Protein AF-A0A9D7HHH8-F1 (afdb_monomer)

Sequence (315 aa):
MNTRYLLGWLLLLTLPLLALADQQKLSGKSPRSKDDVATELRRLENDIWQLSLSCAGQTAVEPLQAQYAALQSEYQSREQAGRDPLDQGGDVCAGATIIPSIPYTDAGTTTGYADNYPTPCYSGGSSPDVVYRFTPLMDMTLDVSLCGSAYNTVLSIWLGCPGSDEPVMLCCNDDSPDCAPQSCCSGFHFTRNVTYFIIVDGAAGESGNYQLVMDYSVMPSCFVGLGCTECPPGSNYENESCPATFPDPNAGPACFASGCENIHCGDTWCGKATHTNTWLDKDAYCFSLSQRDSIHFCVVAEFDVTVVLYEFFPG

Structure (mmCIF, N/CA/C/O backbone):
data_AF-A0A9D7HHH8-F1
#
_entry.id   AF-A0A9D7HHH8-F1
#
loop_
_atom_site.group_PDB
_atom_site.id
_atom_site.type_symbol
_atom_site.label_atom_id
_atom_site.label_alt_id
_atom_site.label_comp_id
_atom_site.label_asym_id
_atom_site.label_entity_id
_atom_site.label_seq_id
_atom_site.pdbx_PDB_ins_code
_atom_site.Cartn_x
_atom_site.Cartn_y
_atom_site.Cartn_z
_atom_site.occupancy
_atom_site.B_iso_or_equiv
_atom_site.auth_seq_id
_atom_site.auth_comp_id
_atom_site.auth_asym_id
_atom_site.auth_atom_id
_atom_site.pdbx_PDB_model_num
ATOM 1 N N . MET A 1 1 ? 62.115 -1.197 -15.614 1.00 38.16 1 MET A N 1
ATOM 2 C CA . MET A 1 1 ? 61.358 -0.658 -14.465 1.00 38.16 1 MET A CA 1
ATOM 3 C C . MET A 1 1 ? 60.171 -1.577 -14.255 1.00 38.16 1 MET A C 1
ATOM 5 O O . MET A 1 1 ? 59.299 -1.623 -15.107 1.00 38.16 1 MET A O 1
ATOM 9 N N . ASN A 1 2 ? 60.226 -2.395 -13.204 1.00 31.14 2 ASN A N 1
ATOM 10 C CA . ASN A 1 2 ? 59.155 -3.313 -12.822 1.00 31.14 2 ASN A CA 1
ATOM 11 C C . ASN A 1 2 ? 58.220 -2.582 -11.862 1.00 31.14 2 ASN A C 1
ATOM 13 O O . ASN A 1 2 ? 58.686 -2.152 -10.808 1.00 31.14 2 ASN A O 1
ATOM 17 N N . THR A 1 3 ? 56.927 -2.531 -12.170 1.00 30.14 3 THR A N 1
ATOM 18 C CA . THR A 1 3 ? 55.911 -2.147 -11.186 1.00 30.14 3 THR A CA 1
ATOM 19 C C . THR A 1 3 ? 54.839 -3.226 -11.160 1.00 30.14 3 THR A C 1
ATOM 21 O O . THR A 1 3 ? 54.180 -3.497 -12.160 1.00 30.14 3 THR A O 1
ATOM 24 N N . ARG A 1 4 ? 54.742 -3.895 -10.008 1.00 27.81 4 ARG A N 1
ATOM 25 C CA . ARG A 1 4 ? 53.683 -4.838 -9.639 1.00 27.81 4 ARG A CA 1
ATOM 26 C C . ARG A 1 4 ? 52.525 -4.039 -9.040 1.00 27.81 4 ARG A C 1
ATOM 28 O O . ARG A 1 4 ? 52.786 -3.146 -8.237 1.00 27.81 4 ARG A O 1
ATOM 35 N N . TYR A 1 5 ? 51.285 -4.395 -9.359 1.00 28.95 5 TYR A N 1
ATOM 36 C CA . TYR A 1 5 ? 50.108 -3.913 -8.634 1.00 28.95 5 TYR A CA 1
ATOM 37 C C . TYR A 1 5 ? 49.719 -4.935 -7.558 1.00 28.95 5 TYR A C 1
ATOM 39 O O . TYR A 1 5 ? 49.658 -6.136 -7.825 1.00 28.95 5 TYR A O 1
ATOM 47 N N . LEU A 1 6 ? 49.540 -4.450 -6.325 1.00 23.45 6 LEU A N 1
ATOM 48 C CA . LEU A 1 6 ? 49.065 -5.225 -5.179 1.00 23.45 6 LEU A CA 1
ATOM 49 C C . LEU A 1 6 ? 47.569 -5.527 -5.336 1.00 23.45 6 LEU A C 1
ATOM 51 O O . LEU A 1 6 ? 46.779 -4.611 -5.551 1.00 23.45 6 LEU A O 1
ATOM 55 N N . LEU A 1 7 ? 47.190 -6.791 -5.131 1.00 25.41 7 LEU A N 1
ATOM 56 C CA . LEU A 1 7 ? 45.824 -7.158 -4.763 1.00 25.41 7 LEU A CA 1
ATOM 57 C C . LEU A 1 7 ? 45.499 -6.531 -3.400 1.00 25.41 7 LEU A C 1
ATOM 59 O O . LEU A 1 7 ? 46.100 -6.889 -2.383 1.00 25.41 7 LEU A O 1
ATOM 63 N N . GLY A 1 8 ? 44.560 -5.587 -3.397 1.00 24.81 8 GLY A N 1
ATOM 64 C CA . GLY A 1 8 ? 43.939 -5.071 -2.185 1.00 24.81 8 GLY A CA 1
ATOM 65 C C . GLY A 1 8 ? 43.069 -6.155 -1.561 1.00 24.81 8 GLY A C 1
ATOM 66 O O . GLY A 1 8 ? 42.161 -6.681 -2.199 1.00 24.81 8 GLY A O 1
ATOM 67 N N . TRP A 1 9 ? 43.390 -6.507 -0.322 1.00 27.70 9 TRP A N 1
ATOM 68 C CA . TRP A 1 9 ? 42.612 -7.421 0.496 1.00 27.70 9 TRP A CA 1
ATOM 69 C C . TRP A 1 9 ? 41.235 -6.819 0.769 1.00 27.70 9 TRP A C 1
ATOM 71 O O . TRP A 1 9 ? 41.123 -5.732 1.335 1.00 27.70 9 TRP A O 1
ATOM 81 N N . LEU A 1 10 ? 40.201 -7.553 0.363 1.00 28.11 10 LEU A N 1
ATOM 82 C CA . LEU A 1 10 ? 38.824 -7.348 0.776 1.00 28.11 10 LEU A CA 1
ATOM 83 C C . LEU A 1 10 ? 38.789 -7.408 2.308 1.00 28.11 10 LEU A C 1
ATOM 85 O O . LEU A 1 10 ? 39.132 -8.431 2.908 1.00 28.11 10 LEU A O 1
ATOM 89 N N . LEU A 1 11 ? 38.413 -6.298 2.939 1.00 27.52 11 LEU A N 1
ATOM 90 C CA . LEU A 1 11 ? 38.076 -6.265 4.351 1.00 27.52 11 LEU A CA 1
ATOM 91 C C . LEU A 1 11 ? 36.821 -7.136 4.513 1.00 27.52 11 LEU A C 1
ATOM 93 O O . LEU A 1 11 ? 35.702 -6.675 4.302 1.00 27.52 11 LEU A O 1
ATOM 97 N N . LEU A 1 12 ? 37.010 -8.418 4.825 1.00 31.08 12 LEU A N 1
ATOM 98 C CA . LEU A 1 12 ? 35.966 -9.258 5.397 1.00 31.08 12 LEU A CA 1
ATOM 99 C C . LEU A 1 12 ? 35.578 -8.605 6.724 1.00 31.08 12 LEU A C 1
ATOM 101 O O . LEU A 1 12 ? 36.192 -8.854 7.761 1.00 31.08 12 LEU A O 1
ATOM 105 N N . LEU A 1 13 ? 34.577 -7.725 6.675 1.00 30.58 13 LEU A N 1
ATOM 106 C CA . LEU A 1 13 ? 33.733 -7.449 7.822 1.00 30.58 13 LEU A CA 1
ATOM 107 C C . LEU A 1 13 ? 33.184 -8.807 8.240 1.00 30.58 13 LEU A C 1
ATOM 109 O O . LEU A 1 13 ? 32.293 -9.366 7.605 1.00 30.58 13 LEU A O 1
ATOM 113 N N . THR A 1 14 ? 33.784 -9.371 9.280 1.00 34.66 14 THR A N 1
ATOM 114 C CA . THR A 1 14 ? 33.178 -10.437 10.055 1.00 34.66 14 THR A CA 1
ATOM 115 C C . THR A 1 14 ? 31.857 -9.880 10.570 1.00 34.66 14 THR A C 1
ATO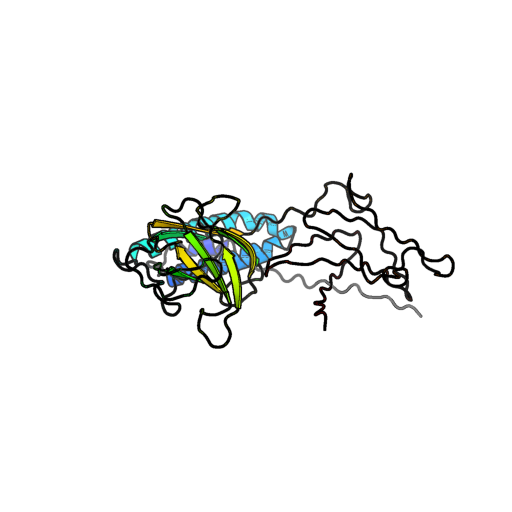M 117 O O . THR A 1 14 ? 31.825 -9.218 11.607 1.00 34.66 14 THR A O 1
ATOM 120 N N . LEU A 1 15 ? 30.777 -10.103 9.815 1.00 36.06 15 LEU A N 1
ATOM 121 C CA . LEU A 1 15 ? 29.429 -10.120 10.359 1.00 36.06 15 LEU A CA 1
ATOM 122 C C . LEU A 1 15 ? 29.525 -11.006 11.596 1.00 36.06 15 LEU A C 1
ATOM 124 O O . LEU A 1 15 ? 29.953 -12.162 11.480 1.00 36.06 15 LEU A O 1
ATOM 128 N N . PRO A 1 16 ? 29.293 -10.458 12.795 1.00 36.59 16 PRO A N 1
ATOM 129 C CA . PRO A 1 16 ? 29.523 -11.239 13.974 1.00 36.59 16 PRO A CA 1
ATOM 130 C C . PRO A 1 16 ? 28.548 -12.406 13.930 1.00 36.59 16 PRO A C 1
ATOM 132 O O . PRO A 1 16 ? 27.357 -12.252 13.665 1.00 36.59 16 PRO A O 1
ATOM 135 N N . LEU A 1 17 ? 29.099 -13.574 14.226 1.00 37.50 17 LEU A N 1
ATOM 136 C CA . LEU A 1 17 ? 28.433 -14.824 14.559 1.00 37.50 17 LEU A CA 1
ATOM 137 C C . LEU A 1 17 ? 27.592 -14.662 15.853 1.00 37.50 17 LEU A C 1
ATOM 139 O O . LEU A 1 17 ? 27.700 -15.443 16.792 1.00 37.50 17 LEU A O 1
ATOM 143 N N . LEU A 1 18 ? 26.806 -13.589 15.952 1.00 39.16 18 LEU A N 1
ATOM 144 C CA . LEU A 1 18 ? 26.030 -13.183 17.123 1.00 39.16 18 LEU A CA 1
ATOM 145 C C . LEU A 1 18 ? 24.588 -13.714 17.067 1.00 39.16 18 LEU A C 1
ATOM 147 O O . LEU A 1 18 ? 23.922 -13.744 18.096 1.00 39.16 18 LEU A O 1
ATOM 151 N N . ALA A 1 19 ? 24.129 -14.227 15.920 1.00 39.50 19 ALA A N 1
ATOM 152 C CA . ALA A 1 19 ? 22.752 -14.701 15.750 1.00 39.50 19 ALA A CA 1
ATOM 153 C C . ALA A 1 19 ? 22.421 -16.006 16.510 1.00 39.50 19 ALA A C 1
ATOM 155 O O . ALA A 1 19 ? 21.258 -16.243 16.824 1.00 39.50 19 ALA A O 1
ATOM 156 N N . LEU A 1 20 ? 23.408 -16.847 16.859 1.00 41.00 20 LEU A N 1
ATOM 157 C CA . LEU A 1 20 ? 23.145 -18.093 17.605 1.00 41.00 20 LEU A CA 1
ATOM 158 C C . LEU A 1 20 ? 23.281 -17.960 19.129 1.00 41.00 20 LEU A C 1
ATOM 160 O O . LEU A 1 20 ? 22.721 -18.776 19.858 1.00 41.00 20 LEU A O 1
ATOM 164 N N . ALA A 1 21 ? 23.988 -16.945 19.633 1.00 35.19 21 ALA A N 1
ATOM 165 C CA . ALA A 1 21 ? 24.210 -16.794 21.073 1.00 35.19 21 ALA A CA 1
ATOM 166 C C . ALA A 1 21 ? 23.008 -16.177 21.817 1.00 35.19 21 ALA A C 1
ATOM 168 O O . ALA A 1 21 ? 22.913 -16.317 23.036 1.00 35.19 21 ALA A O 1
ATOM 169 N N . ASP A 1 22 ? 22.075 -15.530 21.109 1.00 43.94 22 ASP A N 1
ATOM 170 C CA . ASP A 1 22 ? 20.933 -14.845 21.737 1.00 43.94 22 ASP A CA 1
ATOM 171 C C . ASP A 1 22 ? 19.697 -15.744 21.938 1.00 43.94 22 ASP A C 1
ATOM 173 O O . ASP A 1 22 ? 18.823 -15.438 22.749 1.00 43.94 22 ASP A O 1
ATOM 177 N N . GLN A 1 23 ? 19.668 -16.925 21.306 1.00 45.00 23 GLN A N 1
ATOM 178 C CA . GLN A 1 23 ? 18.597 -17.922 21.469 1.00 45.00 23 GLN A CA 1
ATOM 179 C C . GLN A 1 23 ? 18.433 -18.377 22.933 1.00 45.00 23 GLN A C 1
ATOM 181 O O . GLN A 1 23 ? 17.320 -18.615 23.397 1.00 45.00 23 GLN A O 1
ATOM 186 N N . GLN A 1 24 ? 19.523 -18.436 23.709 1.00 38.75 24 GLN A N 1
ATOM 187 C CA . GLN A 1 24 ? 19.465 -18.811 25.130 1.00 38.75 24 GLN A CA 1
ATOM 188 C C . GLN A 1 24 ? 19.098 -17.651 26.068 1.00 38.75 24 GLN A C 1
ATOM 190 O O . GLN A 1 24 ? 18.685 -17.897 27.202 1.00 38.75 24 GLN A O 1
ATOM 195 N N . LYS A 1 25 ? 19.195 -16.393 25.619 1.00 38.97 25 LYS A N 1
ATOM 196 C CA . LYS A 1 25 ? 18.918 -15.210 26.454 1.00 38.97 25 LYS A CA 1
ATOM 197 C C . LYS A 1 25 ? 17.444 -14.789 26.444 1.00 38.97 25 LYS A C 1
ATOM 199 O O . LYS A 1 25 ? 17.030 -13.986 27.280 1.00 38.97 25 LYS A O 1
ATOM 204 N N . LEU A 1 26 ? 16.656 -15.357 25.531 1.00 42.41 26 LEU A N 1
ATOM 205 C CA . LEU A 1 26 ? 15.240 -15.049 25.316 1.00 42.41 26 LEU A CA 1
ATOM 206 C C . LEU A 1 26 ? 14.280 -15.797 26.256 1.00 42.41 26 LEU A C 1
ATOM 208 O O . LEU A 1 26 ? 13.153 -15.352 26.437 1.00 42.41 26 LEU A O 1
ATOM 212 N N . SER A 1 27 ? 14.717 -16.877 26.915 1.00 38.69 27 SER A N 1
ATOM 213 C CA . SER A 1 27 ? 13.838 -17.700 27.773 1.00 38.69 27 SER A CA 1
ATOM 214 C C . SER A 1 27 ? 13.641 -17.183 29.210 1.00 38.69 27 SER A C 1
ATOM 216 O O . SER A 1 27 ? 12.993 -17.849 30.014 1.00 38.69 27 SER A O 1
ATOM 218 N N . GLY A 1 28 ? 14.185 -16.009 29.565 1.00 39.28 28 GLY A N 1
ATOM 219 C CA . GLY A 1 28 ? 14.298 -15.596 30.973 1.00 39.28 28 GLY A CA 1
ATOM 220 C C . GLY A 1 28 ? 14.162 -14.105 31.286 1.00 39.28 28 GLY A C 1
ATOM 221 O O . GLY A 1 28 ? 14.701 -13.666 32.301 1.00 39.28 28 GLY A O 1
ATOM 222 N N . LYS A 1 29 ? 13.480 -13.302 30.460 1.00 41.44 29 LYS A N 1
ATOM 223 C CA . LYS A 1 29 ? 13.148 -11.905 30.809 1.00 41.44 29 LYS A CA 1
ATOM 224 C C . LYS A 1 29 ? 11.654 -11.753 31.101 1.00 41.44 29 LYS A C 1
ATOM 226 O O . LYS A 1 29 ? 10.843 -12.519 30.595 1.00 41.44 29 LYS A O 1
ATOM 231 N N . SER A 1 30 ? 11.335 -10.780 31.958 1.00 47.34 30 SER A N 1
ATOM 232 C CA . SER A 1 30 ? 9.984 -10.332 32.332 1.00 47.34 30 SER A CA 1
ATOM 233 C C . SER A 1 30 ? 9.028 -10.228 31.133 1.00 47.34 30 SER A C 1
ATOM 235 O O . SER A 1 30 ? 9.512 -10.117 30.004 1.00 47.34 30 SER A O 1
ATOM 237 N N . PRO A 1 31 ? 7.694 -10.182 31.342 1.00 59.50 31 PRO A N 1
ATOM 238 C CA . PRO A 1 31 ? 6.749 -9.989 30.244 1.00 59.50 31 PRO A CA 1
ATOM 239 C C . PRO A 1 31 ? 7.174 -8.786 29.395 1.00 59.50 31 PRO A C 1
ATOM 241 O O . PRO A 1 31 ? 7.296 -7.679 29.916 1.00 59.50 31 PRO A O 1
ATOM 244 N N . ARG A 1 32 ? 7.469 -9.020 28.113 1.00 72.62 32 ARG A N 1
ATOM 245 C CA . ARG A 1 32 ? 7.810 -7.966 27.147 1.00 72.62 32 ARG A CA 1
ATOM 246 C C . ARG A 1 32 ? 6.597 -7.056 26.940 1.00 72.62 32 ARG A C 1
ATOM 248 O O . ARG A 1 32 ? 5.470 -7.552 26.952 1.00 72.62 32 ARG A O 1
ATOM 255 N N . SER A 1 33 ? 6.789 -5.747 26.793 1.00 82.19 33 SER A N 1
ATOM 256 C CA . SER A 1 33 ? 5.706 -4.820 26.422 1.00 82.19 33 SER A CA 1
ATOM 257 C C . SER A 1 33 ? 5.356 -4.939 24.926 1.00 82.19 33 SER A C 1
ATOM 259 O O . SER A 1 33 ? 6.131 -5.517 24.163 1.00 82.19 33 SER A O 1
ATOM 261 N N . LYS A 1 34 ? 4.202 -4.405 24.481 1.00 81.19 34 LYS A N 1
ATOM 262 C CA . LYS A 1 34 ? 3.841 -4.345 23.042 1.00 81.19 34 LYS A CA 1
ATOM 263 C C . LYS A 1 34 ? 4.929 -3.619 22.234 1.00 81.19 34 LYS A C 1
ATOM 265 O O . LYS A 1 34 ? 5.298 -4.076 21.154 1.00 81.19 34 LYS A O 1
ATOM 270 N N . ASP A 1 35 ? 5.489 -2.555 22.802 1.00 83.00 35 ASP A N 1
ATOM 271 C CA . ASP A 1 35 ? 6.536 -1.745 22.174 1.00 83.00 35 ASP A CA 1
ATOM 272 C C . ASP A 1 35 ? 7.874 -2.493 22.069 1.00 83.00 35 ASP A C 1
ATOM 274 O O . ASP A 1 35 ? 8.569 -2.381 21.056 1.00 83.00 35 ASP A O 1
ATOM 278 N N . ASP A 1 36 ? 8.219 -3.316 23.068 1.00 85.88 36 ASP A N 1
ATOM 279 C CA . ASP A 1 36 ? 9.410 -4.177 23.006 1.00 85.88 36 ASP A CA 1
ATOM 280 C C . ASP A 1 36 ? 9.291 -5.204 21.871 1.00 85.88 36 ASP A C 1
ATOM 282 O O . ASP A 1 36 ? 10.255 -5.449 21.145 1.00 85.88 36 ASP A O 1
ATOM 286 N N . VAL A 1 37 ? 8.103 -5.797 21.705 1.00 85.81 37 VAL A N 1
ATOM 287 C CA . VAL A 1 37 ? 7.826 -6.769 20.637 1.00 85.81 37 VAL A CA 1
ATOM 288 C C . VAL A 1 37 ? 7.873 -6.090 19.263 1.00 85.81 37 VAL A C 1
ATOM 290 O O . VAL A 1 37 ? 8.519 -6.614 18.359 1.00 85.81 37 VAL A O 1
ATOM 293 N N . ALA A 1 38 ? 7.282 -4.897 19.114 1.00 84.19 38 ALA A N 1
ATOM 294 C CA . ALA A 1 38 ? 7.364 -4.109 17.879 1.00 84.19 38 ALA A CA 1
ATOM 295 C C . ALA A 1 38 ? 8.809 -3.750 17.507 1.00 84.19 38 ALA A C 1
ATOM 297 O O . ALA A 1 38 ? 9.199 -3.830 16.344 1.00 84.19 38 ALA A O 1
ATOM 298 N N . THR A 1 39 ? 9.617 -3.364 18.496 1.00 86.88 39 THR A N 1
ATOM 299 C CA . THR A 1 39 ? 11.030 -3.016 18.289 1.00 86.88 39 THR A CA 1
ATOM 300 C C . THR A 1 39 ? 11.827 -4.216 17.779 1.00 86.88 39 THR A C 1
ATOM 302 O O . THR A 1 39 ? 12.653 -4.079 16.878 1.00 86.88 39 THR A O 1
ATOM 305 N N . GLU A 1 40 ? 11.563 -5.402 18.320 1.00 88.88 40 GLU A N 1
ATOM 306 C CA . GLU A 1 40 ? 12.246 -6.625 17.907 1.00 88.88 40 GLU A CA 1
ATOM 307 C C . GLU A 1 40 ? 11.767 -7.134 16.533 1.00 88.88 40 GLU A C 1
ATOM 309 O O . GLU A 1 40 ? 12.593 -7.591 15.743 1.00 88.88 40 GLU A O 1
ATOM 314 N N . LEU A 1 41 ? 10.478 -6.977 16.193 1.00 84.69 41 LEU A N 1
ATOM 315 C CA . LEU A 1 41 ? 9.956 -7.244 14.843 1.00 84.69 41 LEU A CA 1
ATOM 316 C C . LEU A 1 41 ? 10.691 -6.409 13.796 1.00 84.69 41 LEU A C 1
ATOM 318 O O . LEU A 1 41 ? 11.212 -6.944 12.819 1.00 84.69 41 LEU A O 1
ATOM 322 N N . ARG A 1 42 ? 10.817 -5.108 14.070 1.00 83.88 42 ARG A N 1
ATOM 323 C CA . ARG A 1 42 ? 11.566 -4.162 13.240 1.00 83.88 42 ARG A CA 1
ATOM 324 C C . ARG A 1 42 ? 13.028 -4.572 13.063 1.00 83.88 42 ARG A C 1
ATOM 326 O O . ARG A 1 42 ? 13.576 -4.491 11.966 1.00 83.88 42 ARG A O 1
ATOM 333 N N . ARG A 1 43 ? 13.675 -5.037 14.136 1.00 87.56 43 ARG A N 1
ATOM 334 C CA . ARG A 1 43 ? 15.058 -5.530 14.071 1.00 87.56 43 ARG A CA 1
ATOM 335 C C . ARG A 1 43 ? 15.176 -6.744 13.146 1.00 87.56 43 ARG A C 1
ATOM 337 O O . ARG A 1 43 ? 16.044 -6.755 12.278 1.00 87.56 43 ARG A O 1
ATOM 344 N N . LEU A 1 44 ? 14.308 -7.741 13.324 1.00 83.69 44 LEU A N 1
ATOM 345 C CA . LEU A 1 44 ? 14.322 -8.972 12.531 1.00 83.69 44 LEU A CA 1
ATOM 346 C C . LEU A 1 44 ? 14.018 -8.715 11.052 1.00 83.69 44 LEU A C 1
ATOM 348 O O . LEU A 1 44 ? 14.700 -9.281 10.204 1.00 83.69 44 LEU A O 1
ATOM 352 N N . GLU A 1 45 ? 13.062 -7.838 10.743 1.00 82.69 45 GLU A N 1
ATOM 353 C CA . GLU A 1 45 ? 12.745 -7.432 9.368 1.00 82.69 45 GLU A CA 1
ATOM 354 C C . GLU A 1 45 ? 13.981 -6.849 8.660 1.00 82.69 45 GLU A C 1
ATOM 356 O O . GLU A 1 45 ? 14.342 -7.281 7.564 1.00 82.69 45 GLU A O 1
ATOM 361 N N . ASN A 1 46 ? 14.703 -5.937 9.323 1.00 78.00 46 ASN A N 1
ATOM 362 C CA . ASN A 1 46 ? 15.945 -5.377 8.789 1.00 78.00 46 ASN A CA 1
ATOM 363 C C . ASN A 1 46 ? 17.048 -6.436 8.607 1.00 78.00 46 ASN A C 1
ATOM 365 O O . ASN A 1 46 ? 17.733 -6.432 7.584 1.00 78.00 46 ASN A O 1
ATOM 369 N N . ASP A 1 47 ? 17.225 -7.346 9.566 1.00 81.88 47 ASP A N 1
ATOM 370 C CA . ASP A 1 47 ? 18.251 -8.393 9.485 1.00 81.88 47 ASP A CA 1
ATOM 371 C C . ASP A 1 47 ? 17.965 -9.399 8.355 1.00 81.88 47 ASP A C 1
ATOM 373 O O . ASP A 1 47 ? 18.875 -9.755 7.600 1.00 81.88 47 ASP A O 1
ATOM 377 N N . ILE A 1 48 ? 16.703 -9.823 8.200 1.00 74.38 48 ILE A N 1
ATOM 378 C CA . ILE A 1 48 ? 16.254 -10.709 7.114 1.00 74.38 48 ILE A CA 1
ATOM 379 C C . ILE A 1 48 ? 16.559 -10.069 5.761 1.00 74.38 48 ILE A C 1
ATOM 381 O O . ILE A 1 48 ? 17.144 -10.720 4.891 1.00 74.38 48 ILE A O 1
ATOM 385 N N . TRP A 1 49 ? 16.230 -8.787 5.600 1.00 68.75 49 TRP A N 1
ATOM 386 C CA . TRP A 1 49 ? 16.496 -8.071 4.359 1.00 68.75 49 TRP A CA 1
ATOM 387 C C . TRP A 1 49 ? 17.989 -7.996 4.034 1.00 68.75 49 TRP A C 1
ATOM 389 O O . TRP A 1 49 ? 18.396 -8.399 2.946 1.00 68.75 49 TRP A O 1
ATOM 399 N N . GLN A 1 50 ? 18.828 -7.563 4.980 1.00 68.06 50 GLN A N 1
ATOM 400 C CA . GLN A 1 50 ? 20.280 -7.462 4.765 1.00 68.06 50 GLN A CA 1
ATOM 401 C C . GLN A 1 50 ? 20.896 -8.799 4.331 1.00 68.06 50 GLN A C 1
ATOM 403 O O . GLN A 1 50 ? 21.759 -8.841 3.454 1.00 68.06 50 GLN A O 1
ATOM 408 N N . LEU A 1 51 ? 20.441 -9.908 4.919 1.00 64.75 51 LEU A N 1
ATOM 409 C CA . LEU A 1 51 ? 20.911 -11.247 4.567 1.00 64.75 51 LEU A CA 1
ATOM 410 C C . LEU A 1 51 ? 20.394 -11.708 3.201 1.00 64.75 51 LEU A C 1
ATOM 412 O O . LEU A 1 51 ? 21.149 -12.348 2.466 1.00 64.75 51 LEU A O 1
ATOM 416 N N . SER A 1 52 ? 19.157 -11.349 2.842 1.00 63.44 52 SER A N 1
ATOM 417 C CA . SER A 1 52 ? 18.542 -11.696 1.553 1.00 63.44 52 SER A CA 1
ATOM 418 C C . SER A 1 52 ? 19.275 -11.098 0.343 1.00 63.44 52 SER A C 1
ATOM 420 O O . SER A 1 52 ? 19.272 -11.695 -0.731 1.00 63.44 52 SER A O 1
ATOM 422 N N . LEU A 1 53 ? 19.989 -9.981 0.530 1.00 56.03 53 LEU A N 1
ATOM 423 C CA . LEU A 1 53 ? 20.793 -9.320 -0.506 1.00 56.03 53 LEU A CA 1
ATOM 424 C C . LEU A 1 53 ? 22.087 -10.068 -0.868 1.00 56.03 53 LEU A C 1
ATOM 426 O O . LEU A 1 53 ? 22.801 -9.657 -1.781 1.00 56.03 53 LEU A O 1
ATOM 430 N N . SER A 1 54 ? 22.428 -11.148 -0.158 1.00 48.19 54 SER A N 1
ATOM 431 C CA . SER A 1 54 ? 23.655 -11.911 -0.393 1.00 48.19 54 SER A CA 1
ATOM 432 C C . SER A 1 54 ? 23.378 -13.408 -0.542 1.00 48.19 54 SER A C 1
ATOM 434 O O . SER A 1 54 ? 22.723 -14.024 0.297 1.00 48.19 54 SER A O 1
ATOM 436 N N . CYS A 1 55 ? 23.960 -14.047 -1.564 1.00 42.97 55 CYS A N 1
ATOM 437 C CA . CYS A 1 55 ? 23.831 -15.500 -1.755 1.00 42.97 55 CYS A CA 1
ATOM 438 C C . CYS A 1 55 ? 24.380 -16.309 -0.563 1.00 42.97 55 CYS A C 1
ATOM 440 O O . CYS A 1 55 ? 23.904 -17.405 -0.286 1.00 42.97 55 CYS A O 1
ATOM 442 N N . ALA A 1 56 ? 25.360 -15.768 0.171 1.00 47.75 56 ALA A N 1
ATOM 443 C CA . ALA A 1 56 ? 25.918 -16.396 1.370 1.00 47.75 56 ALA A CA 1
ATOM 444 C C . ALA A 1 56 ? 25.002 -16.283 2.607 1.00 47.75 56 ALA A C 1
ATOM 446 O O . ALA A 1 56 ? 25.158 -17.055 3.551 1.00 47.75 56 ALA A O 1
ATOM 447 N N . GLY A 1 57 ? 24.062 -15.330 2.615 1.00 49.59 57 GLY A N 1
ATOM 448 C CA . GLY A 1 57 ? 23.145 -15.076 3.728 1.00 49.59 57 GLY A CA 1
ATOM 449 C C . GLY A 1 57 ? 21.886 -15.943 3.719 1.00 49.59 57 GLY A C 1
ATOM 450 O O . GLY A 1 57 ? 21.226 -16.047 4.750 1.00 49.59 57 GLY A O 1
ATOM 451 N N . GLN A 1 58 ? 21.571 -16.618 2.607 1.00 55.50 58 GLN A N 1
ATOM 452 C CA . GLN A 1 58 ? 20.308 -17.349 2.431 1.00 55.50 58 GLN A CA 1
ATOM 453 C C . GLN A 1 58 ? 20.076 -18.447 3.483 1.00 55.50 58 GLN A C 1
ATOM 455 O O . GLN A 1 58 ? 18.960 -18.596 3.972 1.00 55.50 58 GLN A O 1
ATOM 460 N N . THR A 1 59 ? 21.120 -19.159 3.927 1.00 68.44 59 THR A N 1
ATOM 461 C CA . THR A 1 59 ? 20.988 -20.189 4.979 1.00 68.44 59 THR A CA 1
ATOM 462 C C . THR A 1 59 ? 20.701 -19.615 6.370 1.00 68.44 59 THR A C 1
ATOM 464 O O . THR A 1 59 ? 20.313 -20.354 7.270 1.00 68.44 59 THR A O 1
ATOM 467 N N . ALA A 1 60 ? 20.920 -18.313 6.576 1.00 71.75 60 ALA A N 1
ATOM 468 C CA . ALA A 1 60 ? 20.624 -17.618 7.828 1.00 71.75 60 ALA A CA 1
ATOM 469 C C . ALA A 1 60 ? 19.241 -16.937 7.827 1.00 71.75 60 ALA A C 1
ATOM 471 O O . ALA A 1 60 ? 18.779 -16.525 8.889 1.00 71.75 60 ALA A O 1
ATOM 472 N N . VAL A 1 61 ? 18.571 -16.843 6.671 1.00 69.81 61 VAL A N 1
ATOM 473 C CA . VAL A 1 61 ? 17.258 -16.189 6.526 1.00 69.81 61 VAL A CA 1
ATOM 474 C C . VAL A 1 61 ? 16.138 -17.029 7.141 1.00 69.81 61 VAL A C 1
ATOM 476 O O . VAL A 1 61 ? 15.377 -16.520 7.960 1.00 69.81 61 VAL A O 1
ATOM 479 N N . GLU A 1 62 ? 16.070 -18.321 6.817 1.00 74.06 62 GLU A N 1
ATOM 480 C CA . GLU A 1 62 ? 15.008 -19.231 7.276 1.00 74.06 62 GLU A CA 1
ATOM 481 C C . GLU A 1 62 ? 14.811 -19.248 8.814 1.00 74.06 62 GLU A C 1
ATOM 483 O O . GLU A 1 62 ? 13.680 -19.061 9.279 1.00 74.06 62 GLU A O 1
ATOM 488 N N . PRO A 1 63 ? 15.861 -19.373 9.659 1.00 82.12 63 PRO A N 1
ATOM 489 C CA . PRO A 1 63 ? 15.675 -19.344 11.111 1.00 82.12 63 PRO A CA 1
ATOM 490 C C . PRO A 1 63 ? 15.257 -17.968 11.653 1.00 82.12 63 PRO A C 1
ATOM 492 O O . PRO A 1 63 ? 14.643 -17.904 12.721 1.00 82.12 63 PRO A O 1
ATOM 495 N N . LEU A 1 64 ? 15.584 -16.869 10.962 1.00 80.69 64 LEU A N 1
ATOM 496 C CA . LEU A 1 64 ? 15.129 -15.526 11.336 1.00 80.69 64 LEU A CA 1
ATOM 497 C C . LEU A 1 64 ? 13.675 -15.294 10.921 1.00 80.69 64 LEU A C 1
ATOM 499 O O . LEU A 1 64 ? 12.922 -14.712 11.695 1.00 80.69 64 LEU A O 1
ATOM 503 N N . GLN A 1 65 ? 13.250 -15.813 9.767 1.00 77.00 65 GLN A N 1
ATOM 504 C CA . GLN A 1 65 ? 11.849 -15.788 9.336 1.00 77.00 65 GLN A CA 1
ATOM 505 C C . GLN A 1 65 ? 10.941 -16.550 10.309 1.00 77.00 65 GLN A C 1
ATOM 507 O O . GLN A 1 65 ? 9.872 -16.060 10.667 1.00 77.00 65 GLN A O 1
ATOM 512 N N . ALA A 1 66 ? 11.382 -17.707 10.813 1.00 76.88 66 ALA A N 1
ATOM 513 C CA . ALA A 1 66 ? 10.635 -18.446 11.831 1.00 76.88 66 ALA A CA 1
ATOM 514 C C . ALA A 1 66 ? 10.495 -17.655 13.149 1.00 76.88 66 ALA A C 1
ATOM 516 O O . ALA A 1 66 ? 9.425 -17.647 13.761 1.00 76.88 66 ALA A O 1
ATOM 517 N N . GLN A 1 67 ? 11.556 -16.958 13.575 1.00 86.12 67 GLN A N 1
ATOM 518 C CA . GLN A 1 67 ? 11.504 -16.063 14.740 1.00 86.12 67 GLN A CA 1
ATOM 519 C C . GLN A 1 67 ? 10.560 -14.885 14.504 1.00 86.12 67 GLN A C 1
ATOM 521 O O . GLN A 1 67 ? 9.769 -14.554 15.385 1.00 86.12 67 GLN A O 1
ATOM 526 N N . TYR A 1 68 ? 10.626 -14.286 13.317 1.00 81.00 68 TYR A N 1
ATOM 527 C CA . TYR A 1 68 ? 9.770 -13.183 12.909 1.00 81.00 68 TYR A CA 1
ATOM 528 C C . TYR A 1 68 ? 8.286 -13.579 12.964 1.00 81.00 68 TYR A C 1
ATOM 530 O O . TYR A 1 68 ? 7.506 -12.911 13.638 1.00 81.00 68 TYR A O 1
ATOM 538 N N . ALA A 1 69 ? 7.911 -14.724 12.383 1.00 77.81 69 ALA A N 1
ATOM 539 C CA . ALA A 1 69 ? 6.533 -15.223 12.394 1.00 77.81 69 ALA A CA 1
ATOM 540 C C . ALA A 1 69 ? 5.995 -15.501 13.816 1.00 77.81 69 ALA A C 1
ATOM 542 O O . ALA A 1 69 ? 4.846 -15.181 14.141 1.00 77.81 69 ALA A O 1
ATOM 543 N N . ALA A 1 70 ? 6.830 -16.064 14.698 1.00 82.69 70 ALA A N 1
ATOM 544 C CA . ALA A 1 70 ? 6.458 -16.294 16.095 1.00 82.69 70 ALA A CA 1
ATOM 545 C C . ALA A 1 70 ? 6.240 -14.973 16.852 1.00 82.69 70 ALA A C 1
ATOM 547 O O . ALA A 1 70 ? 5.266 -14.823 17.592 1.00 82.69 70 ALA A O 1
ATOM 548 N N . LEU A 1 71 ? 7.126 -13.999 16.635 1.00 86.44 71 LEU A N 1
ATOM 549 C CA . LEU A 1 71 ? 7.051 -12.688 17.268 1.00 86.44 71 LEU A CA 1
ATOM 550 C C . LEU A 1 71 ? 5.866 -11.861 16.750 1.00 86.44 71 LEU A C 1
ATOM 552 O O . LEU A 1 71 ? 5.248 -11.121 17.512 1.00 86.44 71 LEU A O 1
ATOM 556 N N . GLN A 1 72 ? 5.505 -12.031 15.479 1.00 80.81 72 GLN A N 1
ATOM 557 C CA . GLN A 1 72 ? 4.331 -11.410 14.874 1.00 80.81 72 GLN A CA 1
ATOM 558 C C . GLN A 1 72 ? 3.042 -11.918 15.528 1.00 80.81 72 GLN A C 1
ATOM 560 O O . GLN A 1 72 ? 2.179 -11.124 15.901 1.00 80.81 72 GLN A O 1
ATOM 565 N N . SER A 1 73 ? 2.957 -13.230 15.765 1.00 80.31 73 SER A N 1
ATOM 566 C CA . SER A 1 73 ? 1.837 -13.835 16.498 1.00 80.31 73 SER A CA 1
ATOM 567 C C . SER A 1 73 ? 1.753 -13.307 17.939 1.00 80.31 73 SER A C 1
ATOM 569 O O . SER A 1 73 ? 0.669 -13.002 18.441 1.00 80.31 73 SER A O 1
ATOM 571 N N . GLU A 1 74 ? 2.900 -13.139 18.610 1.00 85.88 74 GLU A N 1
ATOM 572 C CA . GLU A 1 74 ? 2.958 -12.521 19.940 1.00 85.88 74 GLU A CA 1
ATOM 573 C C . GLU A 1 74 ? 2.471 -11.063 19.907 1.00 85.88 74 GLU A C 1
ATOM 575 O O . GLU A 1 74 ? 1.671 -10.670 20.760 1.00 85.88 74 GLU A O 1
ATOM 580 N N . TYR A 1 75 ? 2.904 -10.271 18.923 1.00 83.50 75 TYR A N 1
ATOM 581 C CA . TYR A 1 75 ? 2.481 -8.881 18.767 1.00 83.50 75 TYR A CA 1
ATOM 582 C C . TYR A 1 75 ? 0.965 -8.760 18.609 1.00 83.50 75 TYR A C 1
ATOM 584 O O . TYR A 1 75 ? 0.335 -8.031 19.376 1.00 83.50 75 TYR A O 1
ATOM 592 N N . GLN A 1 76 ? 0.375 -9.532 17.690 1.00 76.81 76 GLN A N 1
ATOM 593 C CA . GLN A 1 76 ? -1.071 -9.537 17.448 1.00 76.81 76 GLN A CA 1
ATOM 594 C C . GLN A 1 76 ? -1.857 -9.906 18.711 1.00 76.81 76 GLN A C 1
ATOM 596 O O . GLN A 1 76 ? -2.823 -9.230 19.064 1.00 76.81 76 GLN A O 1
ATOM 601 N N . SER A 1 77 ? -1.404 -10.920 19.457 1.00 78.94 77 SER A N 1
ATOM 602 C CA . SER A 1 77 ? -2.061 -11.323 20.709 1.00 78.94 77 SER A CA 1
ATOM 603 C C . SER A 1 77 ? -2.085 -10.201 21.759 1.00 78.94 77 SER A C 1
ATOM 605 O O . SER A 1 77 ? -3.057 -10.047 22.499 1.00 78.94 77 SER A O 1
ATOM 607 N N . ARG A 1 78 ? -1.029 -9.380 21.810 1.00 80.00 78 ARG A N 1
ATOM 608 C CA . ARG A 1 78 ? -0.900 -8.257 22.750 1.00 80.00 78 ARG A CA 1
ATOM 609 C C . ARG A 1 78 ? -1.676 -7.036 22.289 1.00 80.00 78 ARG A C 1
ATOM 611 O O . ARG A 1 78 ? -2.217 -6.318 23.123 1.00 80.00 78 ARG A O 1
ATOM 618 N N . GLU A 1 79 ? -1.722 -6.804 20.983 1.00 75.00 79 GLU A N 1
ATOM 619 C CA . GLU A 1 79 ? -2.545 -5.767 20.375 1.00 75.00 79 GLU A CA 1
ATOM 620 C C . GLU A 1 79 ? -4.026 -6.000 20.674 1.00 75.00 79 GLU A C 1
ATOM 622 O O . GLU A 1 79 ? -4.682 -5.100 21.190 1.00 75.00 79 GLU A O 1
ATOM 627 N N . GLN A 1 80 ? -4.513 -7.227 20.483 1.00 70.44 80 GLN A N 1
ATOM 628 C CA . GLN A 1 80 ? -5.885 -7.607 20.825 1.00 70.44 80 GLN A CA 1
ATOM 629 C C . GLN A 1 80 ? -6.161 -7.531 22.333 1.00 70.44 80 GLN A C 1
ATOM 631 O O . GLN A 1 80 ? -7.225 -7.074 22.739 1.00 70.44 80 GLN A O 1
ATOM 636 N N . ALA A 1 81 ? -5.206 -7.927 23.182 1.00 69.12 81 ALA A N 1
ATOM 637 C CA . ALA A 1 81 ? -5.368 -7.869 24.638 1.00 69.12 81 ALA A CA 1
ATOM 638 C C . ALA A 1 81 ? -5.392 -6.438 25.213 1.00 69.12 81 ALA A C 1
ATOM 640 O O . ALA A 1 81 ? -5.864 -6.244 26.333 1.00 69.12 81 ALA A O 1
ATOM 641 N N . GLY A 1 82 ? -4.848 -5.456 24.486 1.00 60.84 82 GLY A N 1
ATOM 642 C CA . GLY A 1 82 ? -4.800 -4.048 24.893 1.00 60.84 82 GLY A CA 1
ATOM 643 C C . GLY A 1 82 ? -5.877 -3.162 24.264 1.00 60.84 82 GLY A C 1
ATOM 644 O O . GLY A 1 82 ? -5.915 -1.974 24.574 1.00 60.84 82 GLY A O 1
ATOM 645 N N . ARG A 1 83 ? -6.712 -3.713 23.377 1.00 65.69 83 ARG A N 1
ATOM 646 C CA . ARG A 1 83 ? -7.740 -2.980 22.635 1.00 65.69 83 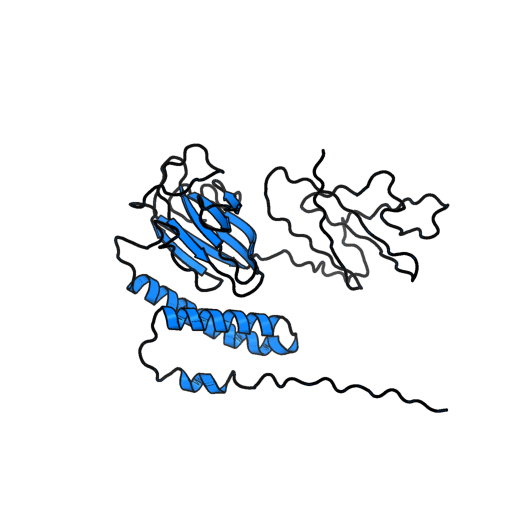ARG A CA 1
ATOM 647 C C . ARG A 1 83 ? -9.002 -2.858 23.495 1.00 65.69 83 ARG A C 1
ATOM 649 O O . ARG A 1 83 ? -9.478 -3.865 24.023 1.00 65.69 83 ARG A O 1
ATOM 656 N N . ASP A 1 84 ? -9.535 -1.647 23.663 1.00 60.78 84 ASP A N 1
ATOM 657 C CA . ASP A 1 84 ? -10.879 -1.493 24.227 1.00 60.78 84 ASP A CA 1
ATOM 658 C C . ASP A 1 84 ? -11.854 -2.123 23.217 1.00 60.78 84 ASP A C 1
ATOM 660 O O . ASP A 1 84 ? -11.777 -1.804 22.030 1.00 60.78 84 ASP A O 1
ATOM 664 N N . PRO A 1 85 ? -12.766 -3.021 23.628 1.00 57.72 85 PRO A N 1
ATOM 665 C CA . PRO A 1 85 ? -13.809 -3.531 22.742 1.00 57.72 85 PRO A CA 1
ATOM 666 C C . PRO A 1 85 ? -14.646 -2.440 22.050 1.00 57.72 85 PRO A C 1
ATOM 668 O O . PRO A 1 85 ? -15.339 -2.750 21.084 1.00 57.72 85 PRO A O 1
ATOM 671 N N . LEU A 1 86 ? -14.620 -1.203 22.562 1.00 57.00 86 LEU A N 1
ATOM 672 C CA . LEU A 1 86 ? -15.319 -0.034 22.024 1.00 57.00 86 LEU A CA 1
ATOM 673 C C . LEU A 1 86 ? -14.415 0.958 21.268 1.00 57.00 86 LEU A C 1
ATOM 675 O O . LEU A 1 86 ? -14.952 1.835 20.601 1.00 57.00 86 LEU A O 1
ATOM 679 N N . ASP A 1 87 ? -13.087 0.842 21.367 1.00 65.50 87 ASP A N 1
ATOM 680 C CA . ASP A 1 87 ? -12.128 1.706 20.666 1.00 65.50 87 ASP A CA 1
ATOM 681 C C . ASP A 1 87 ? -10.885 0.901 20.268 1.00 65.50 87 ASP A C 1
ATOM 683 O O . ASP A 1 87 ? -10.002 0.575 21.071 1.00 65.50 87 ASP A O 1
ATOM 687 N N . GLN A 1 88 ? -10.832 0.571 18.982 1.00 74.56 88 GLN A N 1
ATOM 688 C CA . GLN A 1 88 ? -9.705 -0.079 18.339 1.00 74.56 88 GLN A CA 1
ATOM 689 C C . GLN A 1 88 ? -8.536 0.850 17.987 1.00 74.56 88 GLN A C 1
ATOM 691 O O . GLN A 1 88 ? -7.521 0.368 17.477 1.00 74.56 88 GLN A O 1
ATOM 696 N N . GLY A 1 89 ? -8.637 2.141 18.308 1.00 80.69 89 GLY A N 1
ATOM 697 C C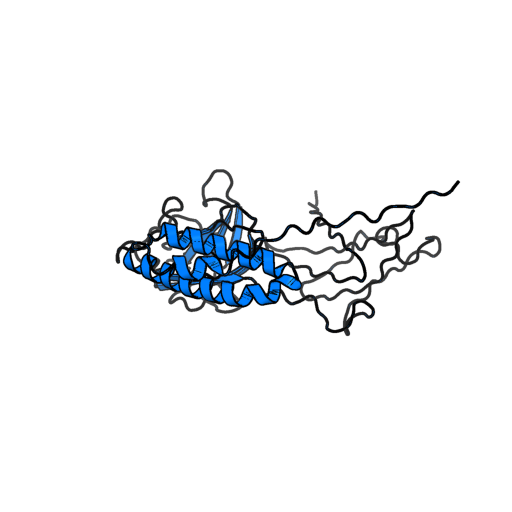A . GLY A 1 89 ? -7.747 3.178 17.810 1.00 80.69 89 GLY A CA 1
ATOM 698 C C . GLY A 1 89 ? -8.022 3.509 16.344 1.00 80.69 89 GLY A C 1
ATOM 699 O O . GLY A 1 89 ? -8.810 2.855 15.665 1.00 80.69 89 GLY A O 1
ATOM 700 N N . GLY A 1 90 ? -7.350 4.542 15.846 1.00 88.19 90 GLY A N 1
ATOM 701 C CA . GLY A 1 90 ? -7.418 4.903 14.435 1.00 88.19 90 GLY A CA 1
ATOM 702 C C . GLY A 1 90 ? -8.556 5.828 14.020 1.00 88.19 90 GLY A C 1
ATOM 703 O O . GLY A 1 90 ? -8.685 6.041 12.832 1.00 88.19 90 GLY A O 1
ATOM 704 N N . ASP A 1 91 ? -9.313 6.444 14.929 1.00 92.00 91 ASP A N 1
ATOM 705 C CA . ASP A 1 91 ? -10.327 7.450 14.533 1.00 92.00 91 ASP A CA 1
ATOM 706 C C . ASP A 1 91 ? -9.683 8.683 13.878 1.00 92.00 91 ASP A C 1
ATOM 708 O O . ASP A 1 91 ? -10.206 9.273 12.948 1.00 92.00 91 ASP A O 1
ATOM 712 N N . VAL A 1 92 ? -8.468 9.034 14.313 1.00 93.31 92 VAL A N 1
ATOM 713 C CA . VAL A 1 92 ? -7.669 10.114 13.723 1.00 93.31 92 VAL A CA 1
ATOM 714 C C . VAL A 1 92 ? -6.222 9.678 13.528 1.00 93.31 92 VAL A C 1
ATOM 716 O O . VAL A 1 92 ? -5.689 8.878 14.296 1.00 93.31 92 VAL A O 1
ATOM 719 N N . CYS A 1 93 ? -5.507 10.304 12.593 1.00 94.19 93 CYS A N 1
ATOM 720 C CA . CYS A 1 93 ? -4.079 10.085 12.342 1.00 94.19 93 CYS A CA 1
ATOM 721 C C . CYS A 1 93 ? -3.192 10.158 13.597 1.00 94.19 93 CYS A C 1
ATOM 723 O O . CYS A 1 93 ? -2.179 9.460 13.688 1.00 94.19 93 CYS A O 1
ATOM 725 N N . ALA A 1 94 ? -3.532 11.018 14.566 1.00 91.62 94 ALA A N 1
ATOM 726 C CA . ALA A 1 94 ? -2.784 11.136 15.820 1.00 91.62 94 ALA A CA 1
ATOM 727 C C . ALA A 1 94 ? -2.895 9.870 16.691 1.00 91.62 94 ALA A C 1
ATOM 729 O O . ALA A 1 94 ? -1.947 9.535 17.401 1.00 91.62 94 ALA A O 1
ATOM 730 N N . GLY A 1 95 ? -4.030 9.172 16.600 1.00 89.50 95 GLY A N 1
ATOM 731 C CA . GLY A 1 95 ? -4.325 7.903 17.260 1.00 89.50 95 GLY A CA 1
ATOM 732 C C . GLY A 1 95 ? -4.264 6.698 16.318 1.00 89.50 95 GLY A C 1
ATOM 733 O O . GLY A 1 95 ? -4.808 5.654 16.664 1.00 89.50 95 GLY A O 1
ATOM 734 N N . ALA A 1 96 ? -3.638 6.840 15.144 1.00 92.81 96 ALA A N 1
ATOM 735 C CA . ALA A 1 96 ? -3.561 5.792 14.132 1.00 92.81 96 ALA A CA 1
ATOM 736 C C . ALA A 1 96 ? -2.952 4.497 14.679 1.00 92.81 96 ALA A C 1
ATOM 738 O O . ALA A 1 96 ? -1.909 4.521 15.347 1.00 92.81 96 ALA A O 1
ATOM 739 N N . THR A 1 97 ? -3.557 3.366 14.322 1.00 92.38 97 THR A N 1
ATOM 740 C CA . THR A 1 97 ? -3.047 2.041 14.682 1.00 92.38 97 THR A CA 1
ATOM 741 C C . THR A 1 97 ? -1.708 1.805 13.991 1.00 92.38 97 THR A C 1
ATOM 743 O O . THR A 1 97 ? -1.577 1.927 12.773 1.00 92.38 97 THR A O 1
ATOM 746 N N . ILE A 1 98 ? -0.668 1.525 14.777 1.00 90.12 98 ILE A N 1
ATOM 747 C CA . ILE A 1 98 ? 0.698 1.400 14.262 1.00 90.12 98 ILE A CA 1
ATOM 748 C C . ILE A 1 98 ? 0.894 0.010 13.671 1.00 90.12 98 ILE A C 1
ATOM 750 O O . ILE A 1 98 ? 0.827 -0.980 14.390 1.00 90.12 98 ILE A O 1
ATOM 754 N N . ILE A 1 99 ? 1.273 -0.037 12.399 1.00 91.94 99 ILE A N 1
ATOM 755 C CA . ILE A 1 99 ? 1.753 -1.255 11.751 1.00 91.94 99 ILE A CA 1
ATOM 756 C C . ILE A 1 99 ? 3.248 -1.389 12.071 1.00 91.94 99 ILE A C 1
ATOM 758 O O . ILE A 1 99 ? 4.038 -0.504 11.715 1.00 91.94 99 ILE A O 1
ATOM 762 N N . PRO A 1 100 ? 3.671 -2.426 12.815 1.00 86.19 100 PRO A N 1
ATOM 763 C CA . PRO A 1 100 ? 5.043 -2.510 13.301 1.00 86.19 100 PRO A CA 1
ATOM 764 C C . PRO A 1 100 ? 6.039 -2.931 12.216 1.00 86.19 100 PRO A C 1
ATOM 766 O O . PRO A 1 100 ? 7.173 -2.454 12.276 1.00 86.19 100 PRO A O 1
ATOM 769 N N . SER A 1 101 ? 5.623 -3.805 11.291 1.00 86.69 101 SER A N 1
ATOM 770 C CA . SER A 1 101 ? 6.451 -4.501 10.295 1.00 86.69 101 SER A CA 1
ATOM 771 C C . SER A 1 101 ? 5.569 -5.236 9.265 1.00 86.69 101 SER A C 1
ATOM 773 O O . SER A 1 101 ? 4.372 -5.394 9.510 1.00 86.69 101 SER A O 1
ATOM 775 N N . ILE A 1 102 ? 6.145 -5.690 8.142 1.00 90.56 102 ILE A N 1
ATOM 776 C CA . ILE A 1 102 ? 5.449 -6.421 7.056 1.00 90.56 102 ILE A CA 1
ATOM 777 C C . ILE A 1 102 ? 5.945 -7.880 6.953 1.00 90.56 102 ILE A C 1
ATOM 779 O O . ILE A 1 102 ? 7.129 -8.123 7.186 1.00 90.56 102 ILE A O 1
ATOM 783 N N . PRO A 1 103 ? 5.097 -8.882 6.636 1.00 91.19 103 PRO A N 1
ATOM 784 C CA . PRO A 1 103 ? 3.650 -8.800 6.417 1.00 91.19 103 PRO A CA 1
ATOM 785 C C . PRO A 1 103 ? 2.884 -8.406 7.679 1.00 91.19 103 PRO A C 1
ATOM 787 O O . PRO A 1 103 ? 3.339 -8.650 8.793 1.00 91.19 103 PRO A O 1
ATOM 790 N N . TYR A 1 104 ? 1.699 -7.830 7.506 1.00 90.75 104 TYR A N 1
ATOM 791 C CA . TYR A 1 104 ? 0.791 -7.460 8.584 1.00 90.75 104 TYR A CA 1
ATOM 792 C C . TYR A 1 104 ? -0.638 -7.861 8.239 1.00 90.75 104 TYR A C 1
ATOM 794 O O . TYR A 1 104 ? -1.101 -7.675 7.117 1.00 90.75 104 TYR A O 1
ATOM 802 N N . THR A 1 105 ? -1.343 -8.401 9.227 1.00 90.88 105 THR A N 1
ATOM 803 C CA . THR A 1 105 ? -2.775 -8.674 9.135 1.00 90.88 105 THR A CA 1
ATOM 804 C C . THR A 1 105 ? -3.466 -8.146 10.378 1.00 90.88 105 THR A C 1
ATOM 806 O O . THR A 1 105 ? -2.946 -8.294 11.489 1.00 90.88 105 THR A O 1
ATOM 809 N N . ASP A 1 106 ? -4.630 -7.536 10.188 1.00 91.94 106 ASP A N 1
ATOM 810 C CA . ASP A 1 106 ? -5.503 -7.098 11.272 1.00 91.94 106 ASP A CA 1
ATOM 811 C C . ASP A 1 106 ? -6.974 -7.278 10.888 1.00 91.94 106 ASP A C 1
ATOM 813 O O . ASP A 1 106 ? -7.332 -7.361 9.712 1.00 91.94 106 ASP A O 1
ATOM 817 N N . ALA A 1 107 ? -7.833 -7.341 11.899 1.00 91.19 107 ALA A N 1
ATOM 818 C CA . ALA A 1 107 ? -9.276 -7.299 11.740 1.00 91.19 107 ALA A CA 1
ATOM 819 C C . ALA A 1 107 ? -9.848 -6.218 12.659 1.00 91.19 107 ALA A C 1
ATOM 821 O O . ALA A 1 107 ? -9.432 -6.071 13.811 1.00 91.19 107 ALA A O 1
ATOM 822 N N . GLY A 1 108 ? -10.822 -5.472 12.154 1.00 92.06 108 GLY A N 1
ATOM 823 C CA . GLY A 1 108 ? -11.438 -4.372 12.885 1.00 92.06 108 GLY A CA 1
ATOM 824 C C . GLY A 1 108 ? -12.848 -4.078 12.403 1.00 92.06 108 GLY A C 1
ATOM 825 O O . GLY A 1 108 ? -13.426 -4.849 11.638 1.00 92.06 108 GLY A O 1
ATOM 826 N N . THR A 1 109 ? -13.405 -2.966 12.866 1.00 94.38 109 THR A N 1
ATOM 827 C CA . THR A 1 109 ? -14.690 -2.429 12.435 1.00 94.38 109 THR A CA 1
ATOM 828 C C . THR A 1 109 ? -14.614 -0.916 12.290 1.00 94.38 109 THR A C 1
ATOM 830 O O . THR A 1 109 ? -13.989 -0.254 13.113 1.00 94.38 109 THR A O 1
ATOM 833 N N . THR A 1 110 ? -15.246 -0.372 11.253 1.00 95.06 110 THR A N 1
ATOM 834 C CA . THR A 1 110 ? -15.462 1.079 11.122 1.00 95.06 110 THR A CA 1
ATOM 835 C C . THR A 1 110 ? -16.746 1.524 11.828 1.00 95.06 110 THR A C 1
ATOM 837 O O . THR A 1 110 ? -16.979 2.708 12.047 1.00 95.06 110 THR A O 1
ATOM 840 N N . THR A 1 111 ? -17.611 0.596 12.252 1.00 93.31 111 THR A N 1
ATOM 841 C CA . THR A 1 111 ? -18.857 0.958 12.936 1.00 93.31 111 THR A CA 1
ATOM 842 C C . THR A 1 111 ? -18.578 1.666 14.265 1.00 93.31 111 THR A C 1
ATOM 844 O O . THR A 1 111 ? -17.975 1.095 15.168 1.00 93.31 111 THR A O 1
ATOM 847 N N . GLY A 1 112 ? -19.100 2.887 14.406 1.00 90.50 112 GLY A N 1
ATOM 848 C CA . GLY A 1 112 ? -18.948 3.709 15.613 1.00 90.50 112 GLY A CA 1
ATOM 849 C C . GLY A 1 112 ? -17.825 4.746 15.539 1.00 90.50 112 GLY A C 1
ATOM 850 O O . GLY A 1 112 ? -17.753 5.583 16.436 1.00 90.50 112 GLY A O 1
ATOM 851 N N . TYR A 1 113 ? -17.021 4.718 14.475 1.00 93.50 113 TYR A N 1
ATOM 852 C CA . TYR A 1 113 ? -16.013 5.730 14.167 1.00 93.50 113 TYR A CA 1
ATOM 853 C C . TYR A 1 113 ? -16.639 6.960 13.505 1.00 93.50 113 TYR A C 1
ATOM 855 O O . TYR A 1 113 ? -17.800 6.934 13.072 1.00 93.50 113 TYR A O 1
ATOM 863 N N . ALA A 1 114 ? -15.893 8.057 13.471 1.00 93.75 114 ALA A N 1
ATOM 864 C CA . ALA A 1 114 ? -16.286 9.252 12.748 1.00 93.75 114 ALA A CA 1
ATOM 865 C C . ALA A 1 114 ? -15.804 9.201 11.287 1.00 93.75 114 ALA A C 1
ATOM 867 O O . ALA A 1 114 ? -14.833 8.533 10.957 1.00 93.75 114 ALA A O 1
ATOM 868 N N . ASP A 1 115 ? -16.503 9.924 10.415 1.00 93.69 115 ASP A N 1
ATOM 869 C CA . ASP A 1 115 ? -16.017 10.279 9.078 1.00 93.69 115 ASP A CA 1
ATOM 870 C C . ASP A 1 115 ? -15.099 11.499 9.236 1.00 93.69 115 ASP A C 1
ATOM 872 O O . ASP A 1 115 ? -15.539 12.593 9.611 1.00 93.69 115 ASP A O 1
ATOM 876 N N . ASN A 1 116 ? -13.797 11.283 9.127 1.00 92.88 116 ASN A N 1
ATOM 877 C CA . ASN A 1 116 ? -12.734 12.246 9.388 1.00 92.88 116 ASN A CA 1
ATOM 878 C C . ASN A 1 116 ? -11.919 12.561 8.138 1.00 92.88 116 ASN A C 1
ATOM 880 O O . ASN A 1 116 ? -11.393 13.678 8.035 1.00 92.88 116 ASN A O 1
ATOM 884 N N . TYR A 1 117 ? -11.806 11.620 7.201 1.00 92.00 117 TYR A N 1
ATOM 885 C CA . TYR A 1 117 ? -10.926 11.755 6.049 1.00 92.00 117 TYR A CA 1
ATOM 886 C C . TYR A 1 117 ? -11.655 11.545 4.722 1.00 92.00 117 TYR A C 1
ATOM 888 O O . TYR A 1 117 ? -12.490 10.664 4.586 1.00 92.00 117 TYR A O 1
ATOM 896 N N . PRO A 1 118 ? -11.319 12.337 3.688 1.00 86.00 118 PRO A N 1
ATOM 897 C CA . PRO A 1 118 ? -11.975 12.208 2.398 1.00 86.00 118 PRO A CA 1
ATOM 898 C C . PRO A 1 118 ? -11.577 10.911 1.687 1.00 86.00 118 PRO A C 1
ATOM 900 O O . PRO A 1 118 ? -10.424 10.478 1.760 1.00 86.00 118 PRO A O 1
ATOM 903 N N . THR A 1 119 ? -12.492 10.403 0.860 1.00 84.19 119 THR A N 1
ATOM 904 C CA . THR A 1 119 ? -12.284 9.290 -0.077 1.00 84.19 119 THR A CA 1
ATOM 905 C C . THR A 1 119 ? -12.369 9.758 -1.538 1.00 84.19 119 THR A C 1
ATOM 907 O O . THR A 1 119 ? -13.422 9.693 -2.164 1.00 84.19 119 THR A O 1
ATOM 910 N N . PRO A 1 120 ? -11.272 10.249 -2.151 1.00 84.38 120 PRO A N 1
ATOM 911 C CA . PRO A 1 120 ? -11.339 10.921 -3.456 1.00 84.38 120 PRO A CA 1
ATOM 912 C C . PRO A 1 120 ? -11.779 10.045 -4.637 1.00 84.38 120 PRO A C 1
ATOM 914 O O . PRO A 1 120 ? -12.217 10.579 -5.654 1.00 84.38 120 PRO A O 1
ATOM 917 N N . CYS A 1 121 ? -11.651 8.723 -4.525 1.00 87.12 121 CYS A N 1
ATOM 918 C CA . CYS A 1 121 ? -12.108 7.767 -5.534 1.00 87.12 121 CYS A CA 1
ATOM 919 C C . CYS A 1 121 ? -13.593 7.402 -5.402 1.00 87.12 121 CYS A C 1
ATOM 921 O O . CYS A 1 121 ? -14.108 6.713 -6.279 1.00 87.12 121 CYS A O 1
ATOM 923 N N . TYR A 1 122 ? -14.288 7.892 -4.370 1.00 86.12 122 TYR A N 1
ATOM 924 C CA . TYR A 1 122 ? -15.709 7.649 -4.166 1.00 86.12 122 TYR A CA 1
ATOM 925 C C . TYR A 1 122 ? -16.481 8.953 -3.933 1.00 86.12 122 TYR A C 1
ATOM 927 O O . TYR A 1 122 ? -16.247 9.704 -2.988 1.00 86.12 122 TYR A O 1
ATOM 935 N N . SER A 1 123 ? -17.450 9.253 -4.800 1.00 74.25 123 SER A N 1
ATOM 936 C CA . SER A 1 123 ? -18.279 10.448 -4.637 1.00 74.25 123 SER A CA 1
ATOM 937 C C . SER A 1 123 ? -19.407 10.198 -3.635 1.00 74.25 123 SER A C 1
ATOM 939 O O . SER A 1 123 ? -20.311 9.413 -3.917 1.00 74.25 123 SER A O 1
ATOM 941 N N . GLY A 1 124 ? -19.405 10.928 -2.517 1.00 65.50 124 GLY A N 1
ATOM 942 C CA . GLY A 1 124 ? -20.473 10.874 -1.511 1.00 65.50 124 GLY A CA 1
ATOM 943 C C . GLY A 1 124 ? -20.119 10.121 -0.228 1.00 65.50 124 GLY A C 1
ATOM 944 O O . GLY A 1 124 ? -21.039 9.755 0.499 1.00 65.50 124 GLY A O 1
ATOM 945 N N . GLY A 1 125 ? -18.827 9.897 0.043 1.00 65.19 125 GLY A N 1
ATOM 946 C CA . GLY A 1 125 ? -18.351 9.326 1.303 1.00 65.19 125 GLY A CA 1
ATOM 947 C C . GLY A 1 125 ? -18.795 10.180 2.490 1.00 65.19 125 GLY A C 1
ATOM 948 O O . GLY A 1 125 ? -18.426 11.347 2.589 1.00 65.19 125 GLY A O 1
ATOM 949 N N . SER A 1 126 ? -19.659 9.603 3.322 1.00 83.12 126 SER A N 1
ATOM 950 C CA . SER A 1 126 ? -19.965 10.070 4.678 1.00 83.12 126 SER A CA 1
ATOM 951 C C . SER A 1 126 ? -19.771 8.923 5.673 1.00 83.12 126 SER A C 1
ATOM 953 O O . SER A 1 126 ? -20.562 8.740 6.606 1.00 83.12 126 SER A O 1
ATOM 955 N N . SER A 1 127 ? -18.849 8.033 5.325 1.00 94.50 127 SER A N 1
ATOM 956 C CA . SER A 1 127 ? -18.675 6.729 5.933 1.00 94.50 127 SER A CA 1
ATOM 957 C C . SER A 1 127 ? -17.648 6.849 7.061 1.00 94.50 127 SER A C 1
ATOM 959 O O . SER A 1 127 ? -16.708 7.626 6.952 1.00 94.50 127 SER A O 1
ATOM 961 N N . PRO A 1 128 ? -17.853 6.150 8.184 1.00 95.06 128 PRO A N 1
ATOM 962 C CA . PRO A 1 128 ? -16.853 6.072 9.238 1.00 95.06 128 PRO A CA 1
ATOM 963 C C . PRO A 1 128 ? -15.530 5.483 8.747 1.00 95.06 128 PRO A C 1
ATOM 965 O O . PRO A 1 128 ? -15.539 4.429 8.104 1.00 95.06 128 PRO A O 1
ATOM 968 N N . ASP A 1 129 ? -14.412 6.077 9.161 1.00 94.38 129 ASP A N 1
ATOM 969 C CA . ASP A 1 129 ? -13.082 5.624 8.765 1.00 94.38 129 ASP A CA 1
ATOM 970 C C . ASP A 1 129 ? -12.204 5.168 9.940 1.00 94.38 129 ASP A C 1
ATOM 972 O O . ASP A 1 129 ? -12.397 5.521 11.103 1.00 94.38 129 ASP A O 1
ATOM 976 N N . VAL A 1 130 ? -11.245 4.293 9.626 1.00 96.19 130 VAL A N 1
ATOM 977 C CA . VAL A 1 130 ? -10.192 3.849 10.542 1.00 96.19 130 VAL A CA 1
ATOM 978 C C . VAL A 1 130 ? -8.831 4.040 9.889 1.00 96.19 130 VAL A C 1
ATOM 980 O O . VAL A 1 130 ? -8.581 3.631 8.755 1.00 96.19 130 VAL A O 1
ATOM 983 N N . VAL A 1 131 ? -7.906 4.602 10.658 1.00 96.44 131 VAL A N 1
ATOM 984 C CA . VAL A 1 131 ? -6.566 4.982 10.233 1.00 96.44 131 VAL A CA 1
ATOM 985 C C . VAL A 1 131 ? -5.504 4.072 10.827 1.00 96.44 131 VAL A C 1
ATOM 987 O O . VAL A 1 131 ? -5.333 3.959 12.045 1.00 96.44 131 VAL A O 1
ATOM 990 N N . TYR A 1 132 ? -4.686 3.524 9.940 1.00 96.69 132 TYR A N 1
ATOM 991 C CA . TYR A 1 132 ? -3.420 2.888 10.264 1.00 96.69 132 TYR A CA 1
ATOM 992 C C . TYR A 1 132 ? -2.255 3.787 9.868 1.00 96.69 132 TYR A C 1
ATOM 994 O O . TYR A 1 132 ? -2.351 4.611 8.957 1.00 96.69 132 TYR A O 1
ATOM 1002 N N . ARG A 1 133 ? -1.118 3.605 10.538 1.00 95.69 133 ARG A N 1
ATOM 1003 C CA . ARG A 1 133 ? 0.130 4.298 10.223 1.00 95.69 133 ARG A CA 1
ATOM 1004 C C . ARG A 1 133 ? 1.283 3.318 10.118 1.00 95.69 133 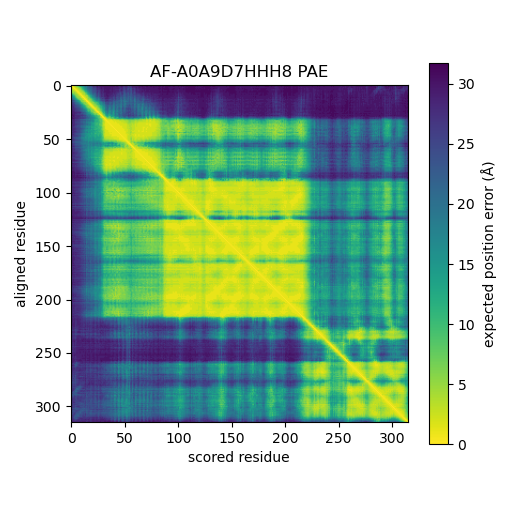ARG A C 1
ATOM 1006 O O . ARG A 1 133 ? 1.522 2.528 11.031 1.00 95.69 133 ARG A O 1
ATOM 1013 N N . PHE A 1 134 ? 2.056 3.454 9.050 1.00 95.38 134 PHE A N 1
ATOM 1014 C CA . PHE A 1 134 ? 3.215 2.620 8.771 1.00 95.38 134 PHE A CA 1
ATOM 1015 C C . PHE A 1 134 ? 4.447 3.470 8.442 1.00 95.38 134 PHE A C 1
ATOM 1017 O O . PHE A 1 134 ? 4.365 4.460 7.718 1.00 95.38 134 PHE A O 1
ATOM 1024 N N . THR A 1 135 ? 5.601 3.077 8.980 1.00 94.19 135 THR A N 1
ATOM 1025 C CA . THR A 1 135 ? 6.900 3.693 8.679 1.00 94.19 135 THR A CA 1
ATOM 1026 C C . THR A 1 135 ? 7.877 2.561 8.356 1.00 94.19 135 THR A C 1
ATOM 1028 O O . THR A 1 135 ? 8.332 1.892 9.290 1.00 94.19 135 THR A O 1
ATOM 1031 N N . PRO A 1 136 ? 8.194 2.315 7.075 1.00 90.25 136 PRO A N 1
ATOM 1032 C CA . PRO A 1 136 ? 9.034 1.201 6.671 1.00 90.25 136 PRO A CA 1
ATOM 1033 C C . PRO A 1 136 ? 10.493 1.459 7.063 1.00 90.25 136 PRO A C 1
ATOM 1035 O O . PRO A 1 136 ? 10.972 2.597 7.093 1.00 90.25 136 PRO A O 1
ATOM 1038 N N . LEU A 1 137 ? 11.235 0.391 7.340 1.00 84.94 137 LEU A N 1
ATOM 1039 C CA . LEU A 1 137 ? 12.655 0.470 7.718 1.00 84.94 137 LEU A CA 1
ATOM 1040 C C . LEU A 1 137 ? 13.610 0.453 6.527 1.00 84.94 137 LEU A C 1
ATOM 1042 O O . LEU A 1 137 ? 14.809 0.699 6.685 1.00 84.94 137 LEU A O 1
ATOM 1046 N N . MET A 1 138 ? 13.069 0.172 5.351 1.00 79.06 138 MET A N 1
ATOM 1047 C CA . MET A 1 138 ? 13.750 0.017 4.077 1.00 79.06 138 MET A CA 1
ATOM 1048 C C . MET A 1 138 ? 12.772 0.362 2.961 1.00 79.06 138 MET A C 1
ATOM 1050 O O . MET A 1 138 ? 11.566 0.403 3.189 1.00 79.06 138 MET A O 1
ATOM 1054 N N . ASP A 1 139 ? 13.300 0.595 1.771 1.00 78.50 139 ASP A N 1
ATOM 1055 C CA . ASP A 1 139 ? 12.469 0.774 0.592 1.00 78.50 139 ASP A CA 1
ATOM 1056 C C . ASP A 1 139 ? 11.801 -0.564 0.250 1.00 78.50 139 ASP A C 1
ATOM 1058 O O . ASP A 1 139 ? 12.469 -1.597 0.167 1.00 78.50 139 ASP A O 1
ATOM 1062 N N . MET A 1 140 ? 10.480 -0.559 0.091 1.00 84.81 140 MET A N 1
ATOM 1063 C CA . MET A 1 140 ? 9.692 -1.760 -0.185 1.00 84.81 140 MET A CA 1
ATOM 1064 C C . MET A 1 140 ? 8.512 -1.440 -1.096 1.00 84.81 140 MET A C 1
ATOM 1066 O O . MET A 1 140 ? 8.059 -0.301 -1.164 1.00 84.81 140 MET A O 1
ATOM 1070 N N . THR A 1 141 ? 8.017 -2.453 -1.798 1.00 85.81 141 THR A N 1
ATOM 1071 C CA . THR A 1 141 ? 6.784 -2.351 -2.584 1.00 85.81 141 THR A CA 1
ATOM 1072 C C . THR A 1 141 ? 5.758 -3.274 -1.959 1.00 85.81 141 THR A C 1
ATOM 1074 O O . THR A 1 141 ? 6.064 -4.445 -1.732 1.00 85.81 141 THR A O 1
ATOM 1077 N N . LEU A 1 142 ? 4.585 -2.738 -1.634 1.00 92.75 142 LEU A N 1
ATOM 1078 C CA . LEU A 1 142 ? 3.570 -3.426 -0.846 1.00 92.75 142 LEU A CA 1
ATOM 1079 C C . LEU A 1 142 ? 2.236 -3.490 -1.576 1.00 92.75 142 LEU A C 1
ATOM 1081 O O . LEU A 1 142 ? 1.869 -2.562 -2.303 1.00 92.75 142 LEU A O 1
ATOM 1085 N N . ASP A 1 143 ? 1.507 -4.560 -1.283 1.00 94.38 143 ASP A N 1
ATOM 1086 C CA . ASP A 1 143 ? 0.089 -4.690 -1.577 1.00 94.38 143 ASP A CA 1
ATOM 1087 C C . ASP A 1 143 ? -0.699 -4.481 -0.281 1.00 94.38 143 ASP A C 1
ATOM 1089 O O . ASP A 1 143 ? -0.350 -5.024 0.770 1.00 94.38 143 ASP A O 1
ATOM 1093 N N . VAL A 1 144 ? -1.758 -3.677 -0.350 1.00 97.31 144 VAL A N 1
ATOM 1094 C CA . VAL A 1 144 ? -2.682 -3.397 0.752 1.00 97.31 144 VAL A CA 1
ATOM 1095 C C . VAL A 1 144 ? -4.075 -3.825 0.317 1.00 97.31 144 VAL A C 1
ATOM 1097 O O . VAL A 1 144 ? -4.609 -3.305 -0.659 1.00 97.31 144 VAL A O 1
ATOM 1100 N N . SER A 1 145 ? -4.667 -4.772 1.033 1.00 97.44 145 SER A N 1
ATOM 1101 C CA . SER A 1 145 ? -5.927 -5.406 0.660 1.00 97.44 145 SER A CA 1
ATOM 1102 C C . SER A 1 145 ? -6.945 -5.334 1.788 1.00 97.44 145 SER A C 1
ATOM 1104 O O . SER A 1 145 ? -6.622 -5.604 2.948 1.00 97.44 145 SER A O 1
ATOM 1106 N N . LEU A 1 146 ? -8.185 -5.010 1.416 1.00 98.19 146 LEU A N 1
ATOM 1107 C CA . LEU A 1 146 ? -9.374 -5.155 2.252 1.00 98.19 146 LEU A CA 1
ATOM 1108 C C . LEU A 1 146 ? -10.271 -6.321 1.807 1.00 98.19 146 LEU A C 1
ATOM 1110 O O . LEU A 1 146 ? -11.424 -6.413 2.240 1.00 98.19 146 LEU A O 1
ATOM 1114 N N . CYS A 1 147 ? -9.778 -7.210 0.939 1.00 97.50 147 CYS A N 1
ATOM 1115 C CA . CYS A 1 147 ? -10.553 -8.349 0.454 1.00 97.50 147 CYS A CA 1
ATOM 1116 C C . CYS A 1 147 ? -11.053 -9.224 1.610 1.00 97.50 147 CYS A C 1
ATOM 1118 O O . CYS A 1 147 ? -10.324 -9.511 2.558 1.00 97.50 147 CYS A O 1
ATOM 1120 N N . GLY A 1 148 ? -12.300 -9.690 1.509 1.00 96.50 148 GLY A N 1
ATOM 1121 C CA . GLY A 1 148 ? -12.934 -10.498 2.558 1.00 96.50 148 GLY A CA 1
ATOM 1122 C C . GLY A 1 148 ? -13.580 -9.685 3.686 1.00 96.50 148 GLY A C 1
ATOM 1123 O O . GLY A 1 148 ? -14.110 -10.275 4.629 1.00 96.50 148 GLY A O 1
ATOM 1124 N N . SER A 1 149 ? -13.573 -8.352 3.589 1.00 98.00 149 SER A N 1
ATOM 1125 C CA . SER A 1 149 ? -14.359 -7.466 4.457 1.00 98.00 149 SER A CA 1
ATOM 1126 C C . SER A 1 149 ? -15.869 -7.650 4.256 1.00 98.00 149 SER A C 1
ATOM 1128 O O . SER A 1 149 ? -16.327 -8.137 3.226 1.00 98.00 149 SER A O 1
ATOM 1130 N N . ALA A 1 150 ? -16.662 -7.278 5.262 1.00 97.75 150 ALA A N 1
ATOM 1131 C CA . ALA A 1 150 ? -18.096 -7.571 5.314 1.00 97.75 150 ALA A CA 1
ATOM 1132 C C . ALA A 1 150 ? -19.001 -6.500 4.668 1.00 97.75 150 ALA A C 1
ATOM 1134 O O . ALA A 1 150 ? -20.223 -6.612 4.768 1.00 97.75 150 ALA A O 1
ATOM 1135 N N . TYR A 1 151 ? -18.424 -5.466 4.055 1.00 96.81 151 TYR A N 1
ATOM 1136 C CA . TYR A 1 151 ? -19.129 -4.324 3.462 1.00 96.81 151 TYR A CA 1
ATOM 1137 C C . TYR A 1 151 ? -18.399 -3.820 2.207 1.00 96.81 151 TYR A C 1
ATOM 1139 O O . TYR A 1 151 ? -17.320 -4.332 1.881 1.00 96.81 151 TYR A O 1
ATOM 1147 N N . ASN A 1 152 ? -19.009 -2.873 1.489 1.00 96.19 152 ASN A N 1
ATOM 1148 C CA . ASN A 1 152 ? -18.373 -2.195 0.363 1.00 96.19 152 ASN A CA 1
ATOM 1149 C C . ASN A 1 152 ? -17.304 -1.221 0.884 1.00 96.19 152 ASN A C 1
ATOM 1151 O O . ASN A 1 152 ? -17.647 -0.206 1.498 1.00 96.19 152 ASN A O 1
ATOM 1155 N N . THR A 1 153 ? -16.027 -1.579 0.733 1.00 97.31 153 THR A N 1
ATOM 1156 C CA . THR A 1 153 ? -14.919 -0.827 1.338 1.00 97.31 153 THR A CA 1
ATOM 1157 C C . THR A 1 153 ? -14.334 0.174 0.362 1.00 97.31 153 THR A C 1
ATOM 1159 O O . THR A 1 153 ? -14.230 -0.119 -0.817 1.00 97.31 153 THR A O 1
ATOM 1162 N N . VAL A 1 154 ? -13.846 1.299 0.882 1.00 97.06 154 VAL A N 1
ATOM 1163 C CA . VAL A 1 154 ? -12.971 2.227 0.161 1.00 97.06 154 VAL A CA 1
ATOM 1164 C C . VAL A 1 154 ? -11.619 2.247 0.870 1.00 97.06 154 VAL A C 1
ATOM 1166 O O . VAL A 1 154 ? -11.538 2.452 2.080 1.00 97.06 154 VAL A O 1
ATOM 1169 N N . LEU A 1 155 ? -10.536 2.023 0.131 1.00 96.94 155 LEU A N 1
ATOM 1170 C CA . LEU A 1 155 ? -9.164 2.062 0.640 1.00 96.94 155 LEU A CA 1
ATOM 1171 C C . LEU A 1 155 ? -8.435 3.274 0.077 1.00 96.94 155 LEU A C 1
ATOM 1173 O O . LEU A 1 155 ? -8.418 3.477 -1.136 1.00 96.94 155 LEU A O 1
ATOM 1177 N N . SER A 1 156 ? -7.735 4.026 0.927 1.00 95.62 156 SER A N 1
ATOM 1178 C CA . SER A 1 156 ? -6.782 5.032 0.450 1.00 95.62 156 SER A CA 1
ATOM 1179 C C . SER A 1 156 ? -5.458 5.015 1.210 1.00 95.62 156 SER A C 1
ATOM 1181 O O . SER A 1 156 ? -5.397 4.718 2.402 1.00 95.62 156 SER A O 1
ATOM 1183 N N . ILE A 1 157 ? -4.372 5.321 0.497 1.00 96.38 157 ILE A N 1
ATOM 1184 C CA . ILE A 1 157 ? -3.008 5.365 1.038 1.00 96.38 157 ILE A CA 1
ATOM 1185 C C . ILE A 1 157 ? -2.460 6.770 0.845 1.00 96.38 157 ILE A C 1
ATOM 1187 O O . ILE A 1 157 ? -2.487 7.302 -0.265 1.00 96.38 157 ILE A O 1
ATOM 1191 N N . TRP A 1 158 ? -1.910 7.348 1.906 1.00 95.56 158 TRP A N 1
ATOM 1192 C CA . TRP A 1 158 ? -1.443 8.726 1.931 1.00 95.56 158 TRP A CA 1
ATOM 1193 C C . TRP A 1 158 ? -0.032 8.842 2.489 1.00 95.56 158 TRP A C 1
ATOM 1195 O O . TRP A 1 158 ? 0.333 8.206 3.476 1.00 95.56 158 TRP A O 1
ATOM 1205 N N . LEU A 1 159 ? 0.756 9.710 1.869 1.00 93.06 159 LEU A N 1
ATOM 1206 C CA . LEU A 1 159 ? 1.945 10.291 2.463 1.00 93.06 159 LEU A CA 1
ATOM 1207 C C . LEU A 1 159 ? 1.516 11.500 3.300 1.00 93.06 159 LEU A C 1
ATOM 1209 O O . LEU A 1 159 ? 0.975 12.467 2.760 1.00 93.06 159 LEU A O 1
ATOM 1213 N N . GLY A 1 160 ? 1.780 11.450 4.606 1.00 88.12 160 GLY A N 1
ATOM 1214 C CA . GLY A 1 160 ? 1.235 12.431 5.546 1.00 88.12 160 GLY A CA 1
ATOM 1215 C C . GLY A 1 160 ? -0.256 12.214 5.832 1.00 88.12 160 GLY A C 1
ATOM 1216 O O . GLY A 1 160 ? -0.948 11.485 5.127 1.00 88.12 160 GLY A O 1
ATOM 1217 N N . CYS A 1 161 ? -0.746 12.812 6.917 1.00 91.31 161 CYS A N 1
ATOM 1218 C CA . CYS A 1 161 ? -2.155 12.692 7.290 1.00 91.31 161 CYS A CA 1
ATOM 1219 C C . CYS A 1 161 ? -3.030 13.482 6.299 1.00 91.31 161 CYS A C 1
ATOM 1221 O O . CYS A 1 161 ? -2.685 14.642 6.026 1.00 91.31 161 CYS A O 1
ATOM 1223 N N . PRO A 1 162 ? -4.148 12.934 5.786 1.00 89.75 162 PRO A N 1
ATOM 1224 C CA . PRO A 1 162 ? -5.057 13.705 4.944 1.00 89.75 162 PRO A CA 1
ATOM 1225 C C . PRO A 1 162 ? -5.539 14.968 5.680 1.00 89.75 162 PRO A C 1
ATOM 1227 O O . PRO A 1 162 ? -5.818 14.938 6.877 1.00 89.75 162 PRO A O 1
ATOM 1230 N N . GLY A 1 163 ? -5.575 16.104 4.979 1.00 82.50 163 GLY A N 1
ATOM 1231 C CA . GLY A 1 163 ? -5.902 17.412 5.568 1.00 82.50 163 GLY A CA 1
ATOM 1232 C C . GLY A 1 163 ? -4.751 18.131 6.292 1.00 82.50 163 GLY A C 1
ATOM 1233 O O . GLY A 1 163 ? -4.974 19.212 6.832 1.00 82.50 163 GLY A O 1
ATOM 1234 N N . SER A 1 164 ? -3.532 17.571 6.305 1.00 87.38 164 SER A N 1
ATOM 1235 C CA . SER A 1 164 ? -2.315 18.318 6.677 1.00 87.38 164 SER A CA 1
ATOM 1236 C C . SER A 1 164 ? -1.903 19.323 5.585 1.00 87.38 164 SER A C 1
ATOM 1238 O O . SER A 1 164 ? -2.599 19.455 4.581 1.00 87.38 164 SER A O 1
ATOM 1240 N N . ASP A 1 165 ? -0.794 20.051 5.772 1.00 80.25 165 ASP A N 1
ATOM 1241 C CA . ASP A 1 165 ? -0.391 21.122 4.845 1.00 80.25 165 ASP A CA 1
ATOM 1242 C C . ASP A 1 165 ? -0.102 20.613 3.417 1.00 80.25 165 ASP A C 1
ATOM 1244 O O . ASP A 1 165 ? -0.439 21.296 2.459 1.00 80.25 165 ASP A O 1
ATOM 1248 N N . GLU A 1 166 ? 0.484 19.415 3.261 1.00 83.81 166 GLU A N 1
ATOM 1249 C CA . GLU A 1 166 ? 0.879 18.851 1.953 1.00 83.81 166 GLU A CA 1
ATOM 1250 C C . GLU A 1 166 ? 0.725 17.307 1.889 1.00 83.81 166 GLU A C 1
ATOM 1252 O O . GLU A 1 166 ? 1.717 16.581 1.746 1.00 83.81 166 GLU A O 1
ATOM 1257 N N . PRO A 1 167 ? -0.493 16.748 2.041 1.00 89.94 167 PRO A N 1
ATOM 1258 C CA . PRO A 1 167 ? -0.714 15.312 1.942 1.00 89.94 167 PRO A CA 1
ATOM 1259 C C . PRO A 1 167 ? -0.676 14.849 0.484 1.00 89.94 167 PRO A C 1
ATOM 1261 O O . PRO A 1 167 ? -1.268 15.467 -0.403 1.00 89.94 167 PRO A O 1
ATOM 1264 N N . VAL A 1 168 ? -0.037 13.706 0.229 1.00 90.69 168 VAL A N 1
ATOM 1265 C CA . VAL A 1 168 ? 0.035 13.117 -1.117 1.00 90.69 168 VAL A CA 1
ATOM 1266 C C . VAL A 1 168 ? -0.669 11.765 -1.118 1.00 90.69 168 VAL A C 1
ATOM 1268 O O . VAL A 1 168 ? -0.170 10.801 -0.548 1.00 90.69 168 VAL A O 1
ATOM 1271 N N . MET A 1 169 ? -1.821 11.678 -1.786 1.00 92.19 169 MET A N 1
ATOM 1272 C CA . MET A 1 169 ? -2.537 10.409 -1.966 1.00 92.19 169 MET A CA 1
ATOM 1273 C C . MET A 1 169 ? -1.794 9.511 -2.955 1.00 92.19 169 MET A C 1
ATOM 1275 O O . MET A 1 169 ? -1.655 9.870 -4.122 1.00 92.19 169 MET A O 1
ATOM 1279 N N . LEU A 1 170 ? -1.323 8.352 -2.521 1.00 91.31 170 LEU A N 1
ATOM 1280 C CA . LEU A 1 170 ? -0.675 7.379 -3.397 1.00 91.31 170 LEU A CA 1
ATOM 1281 C C . LEU A 1 170 ? -1.694 6.520 -4.135 1.00 91.31 170 LEU A C 1
ATOM 1283 O O . LEU A 1 170 ? -1.579 6.359 -5.344 1.00 91.31 170 LEU A O 1
ATOM 1287 N N . CYS A 1 171 ? -2.689 6.019 -3.409 1.00 92.75 171 CYS A N 1
ATOM 1288 C CA . CYS A 1 171 ? -3.714 5.128 -3.929 1.00 92.75 171 CYS A CA 1
ATOM 1289 C C . CYS A 1 171 ? -5.088 5.522 -3.391 1.00 92.75 171 CYS A C 1
ATOM 1291 O O . CYS A 1 171 ? -5.197 5.974 -2.249 1.00 92.75 171 CYS A O 1
ATOM 1293 N N . CYS A 1 172 ? -6.122 5.297 -4.198 1.00 94.25 172 CYS A N 1
ATOM 1294 C CA . CYS A 1 172 ? -7.501 5.219 -3.745 1.00 94.25 172 CYS A CA 1
ATOM 1295 C C . CYS A 1 172 ? -8.243 4.195 -4.607 1.00 94.25 172 CYS A C 1
ATOM 1297 O O . CYS A 1 172 ? -8.185 4.275 -5.836 1.00 94.25 172 CYS A O 1
ATOM 1299 N N . ASN A 1 173 ? -8.919 3.246 -3.974 1.00 94.81 173 ASN A N 1
ATOM 1300 C CA . ASN A 1 173 ? -9.725 2.227 -4.632 1.00 94.81 173 ASN A CA 1
ATOM 1301 C C . ASN A 1 173 ? -11.035 2.035 -3.848 1.00 94.81 173 ASN A C 1
ATOM 1303 O O . ASN A 1 173 ? -11.032 2.255 -2.643 1.00 94.81 173 ASN A O 1
ATOM 1307 N N . ASP A 1 174 ? -12.122 1.693 -4.542 1.00 94.38 174 ASP A N 1
ATOM 1308 C CA . ASP A 1 174 ? -13.459 1.384 -3.987 1.00 94.38 174 ASP A CA 1
ATOM 1309 C C . ASP A 1 174 ? -13.835 -0.044 -4.418 1.00 94.38 174 ASP A C 1
ATOM 1311 O O . ASP A 1 174 ? -13.895 -0.975 -3.622 1.00 94.38 174 ASP A O 1
ATOM 1315 N N . ASP A 1 175 ? -13.875 -0.268 -5.731 1.00 93.44 175 ASP A N 1
ATOM 1316 C CA . ASP A 1 175 ? -14.050 -1.595 -6.312 1.00 93.44 175 ASP A CA 1
ATOM 1317 C C . ASP A 1 175 ? -12.727 -2.128 -6.877 1.00 93.44 175 ASP A C 1
ATOM 1319 O O . ASP A 1 175 ? -12.280 -1.730 -7.962 1.00 93.44 175 ASP A O 1
ATOM 1323 N N . SER A 1 176 ? -12.084 -3.054 -6.161 1.00 93.00 176 SER A N 1
ATOM 1324 C CA . SER A 1 176 ? -10.928 -3.766 -6.707 1.00 93.00 176 SER A CA 1
ATOM 1325 C C . SER A 1 176 ? -11.372 -4.780 -7.762 1.00 93.00 176 SER A C 1
ATOM 1327 O O . SER A 1 176 ? -12.310 -5.547 -7.518 1.00 93.00 176 SER A O 1
ATOM 1329 N N . PRO A 1 177 ? -10.665 -4.896 -8.901 1.00 88.12 177 PRO A N 1
ATOM 1330 C CA . PRO A 1 177 ? -10.915 -5.975 -9.853 1.00 88.12 177 PRO A CA 1
ATOM 1331 C C . PRO A 1 177 ? -10.704 -7.377 -9.251 1.00 88.12 177 PRO A C 1
ATOM 1333 O O . PRO A 1 177 ? -11.280 -8.338 -9.762 1.00 88.12 177 PRO A O 1
ATOM 1336 N N . ASP A 1 178 ? -9.924 -7.502 -8.172 1.00 87.44 178 ASP A N 1
ATOM 1337 C CA . ASP A 1 178 ? -9.583 -8.790 -7.560 1.00 87.44 178 ASP A CA 1
ATOM 1338 C C . ASP A 1 178 ? -10.660 -9.301 -6.591 1.00 87.44 178 ASP A C 1
ATOM 1340 O O . ASP A 1 178 ? -10.802 -10.513 -6.404 1.00 87.44 178 ASP A O 1
ATOM 1344 N N . CYS A 1 179 ? -11.423 -8.400 -5.958 1.00 94.94 179 CYS A N 1
ATOM 1345 C CA . CYS A 1 179 ? -12.369 -8.773 -4.903 1.00 94.94 179 CYS A CA 1
ATOM 1346 C C . CYS A 1 179 ? -13.528 -7.793 -4.678 1.00 94.94 179 CYS A C 1
ATOM 1348 O O . CYS A 1 179 ? -14.015 -7.683 -3.553 1.00 94.94 179 CYS A O 1
ATOM 1350 N N . ALA A 1 180 ? -14.001 -7.104 -5.720 1.00 94.56 180 ALA A N 1
ATOM 1351 C CA . ALA A 1 180 ? -15.185 -6.247 -5.631 1.00 94.56 180 ALA A CA 1
ATOM 1352 C C . ALA A 1 180 ? -16.349 -6.939 -4.870 1.00 94.56 180 ALA A C 1
ATOM 1354 O O . ALA A 1 180 ? -16.636 -8.118 -5.124 1.00 94.56 180 ALA A O 1
ATOM 1355 N N . PRO A 1 181 ? -17.039 -6.237 -3.951 1.00 95.56 181 PRO A N 1
ATOM 1356 C CA . PRO A 1 181 ? -16.985 -4.791 -3.721 1.00 95.56 181 PRO A CA 1
ATOM 1357 C C . PRO A 1 181 ? -15.972 -4.381 -2.634 1.00 95.56 181 PRO A C 1
ATOM 1359 O O . PRO A 1 181 ? -16.213 -3.465 -1.863 1.00 95.56 181 PRO A O 1
ATOM 1362 N N . GLN A 1 182 ? -14.884 -5.129 -2.447 1.00 97.88 182 GLN A N 1
ATOM 1363 C CA . GLN A 1 182 ? -13.804 -4.703 -1.562 1.00 97.88 182 GLN A CA 1
ATOM 1364 C C . GLN A 1 182 ? -12.664 -4.055 -2.343 1.00 97.88 182 GLN A C 1
ATOM 1366 O O . GLN A 1 182 ? -12.413 -4.362 -3.509 1.00 97.88 182 GLN A O 1
ATOM 1371 N N . SER A 1 183 ? -11.931 -3.204 -1.637 1.00 96.94 183 SER A N 1
ATOM 1372 C CA . SER A 1 183 ? -10.819 -2.429 -2.164 1.00 96.94 183 SER A CA 1
ATOM 1373 C C . SER A 1 183 ? -9.446 -3.086 -2.015 1.00 96.94 183 SER A C 1
ATOM 1375 O O . SER A 1 183 ? -9.170 -3.774 -1.028 1.00 96.94 183 SER A O 1
ATOM 1377 N N . CYS A 1 184 ? -8.543 -2.790 -2.956 1.00 95.62 184 CYS A N 1
ATOM 1378 C CA . CYS A 1 184 ? -7.114 -3.115 -2.900 1.00 95.62 184 CYS A CA 1
ATOM 1379 C C . CYS A 1 184 ? -6.253 -2.035 -3.559 1.00 95.62 184 CYS A C 1
ATOM 1381 O O . CYS A 1 184 ? -6.641 -1.417 -4.547 1.00 95.62 184 CYS A O 1
ATOM 1383 N N . CYS A 1 185 ? -5.038 -1.886 -3.045 1.00 93.56 185 CYS A N 1
ATOM 1384 C CA . CYS A 1 185 ? -3.976 -1.051 -3.580 1.00 93.56 185 CYS A CA 1
ATOM 1385 C C . CYS A 1 185 ? -2.706 -1.896 -3.695 1.00 93.56 185 CYS A C 1
ATOM 1387 O O . CYS A 1 185 ? -2.031 -2.125 -2.691 1.00 93.56 185 CYS A O 1
ATOM 1389 N N . SER A 1 186 ? -2.381 -2.347 -4.903 1.00 90.81 186 SER A N 1
ATOM 1390 C CA . SER A 1 186 ? -1.251 -3.249 -5.160 1.00 90.81 186 SER A CA 1
ATOM 1391 C C . SER A 1 186 ? -0.094 -2.522 -5.848 1.00 90.81 186 SER A C 1
ATOM 1393 O O . SER A 1 186 ? -0.323 -1.620 -6.650 1.00 90.81 186 SER A O 1
ATOM 1395 N N . GLY A 1 187 ? 1.146 -2.907 -5.545 1.00 84.94 187 GLY A N 1
ATOM 1396 C CA . GLY A 1 187 ? 2.342 -2.408 -6.231 1.00 84.94 187 GLY A CA 1
ATOM 1397 C C . GLY A 1 187 ? 2.838 -1.028 -5.786 1.00 84.94 187 GLY A C 1
ATOM 1398 O O . GLY A 1 187 ? 3.657 -0.416 -6.473 1.00 84.94 187 GLY A O 1
ATOM 1399 N N . PHE A 1 188 ? 2.406 -0.520 -4.627 1.00 88.94 188 PHE A N 1
ATOM 1400 C CA . PHE A 1 188 ? 2.782 0.825 -4.180 1.00 88.94 188 PHE A CA 1
ATOM 1401 C C . PHE A 1 188 ? 4.134 0.850 -3.468 1.00 88.94 188 PHE A C 1
ATOM 1403 O O . PHE A 1 188 ? 4.420 0.019 -2.607 1.00 88.94 188 PHE A O 1
ATOM 1410 N N . HIS A 1 189 ? 4.962 1.841 -3.807 1.00 87.75 189 HIS A N 1
ATOM 1411 C CA . HIS A 1 189 ? 6.289 2.012 -3.223 1.00 87.75 189 HIS A CA 1
ATOM 1412 C C . HIS A 1 189 ? 6.250 2.782 -1.896 1.00 87.75 189 HIS A C 1
ATOM 1414 O O . HIS A 1 189 ? 5.749 3.905 -1.819 1.00 87.75 189 HIS A O 1
ATOM 1420 N N . PHE A 1 190 ? 6.855 2.190 -0.870 1.00 90.69 190 PHE A N 1
ATOM 1421 C CA . PHE A 1 190 ? 7.019 2.738 0.469 1.00 90.69 190 PHE A CA 1
ATOM 1422 C C . PHE A 1 190 ? 8.506 2.992 0.719 1.00 90.69 190 PHE A C 1
ATOM 1424 O O . PHE A 1 190 ? 9.309 2.063 0.812 1.00 90.69 190 PHE A O 1
ATOM 1431 N N . THR A 1 191 ? 8.869 4.265 0.836 1.00 88.69 191 THR A N 1
ATOM 1432 C CA . THR A 1 191 ? 10.243 4.718 1.046 1.00 88.69 191 THR A CA 1
ATOM 1433 C C . THR A 1 191 ? 10.627 4.621 2.515 1.00 88.69 191 THR A C 1
ATOM 1435 O O . THR A 1 191 ? 9.878 5.023 3.410 1.00 88.69 191 THR A O 1
ATOM 1438 N N . ARG A 1 192 ? 11.840 4.140 2.773 1.00 86.88 192 ARG A N 1
ATOM 1439 C CA . ARG A 1 192 ? 12.441 4.025 4.099 1.00 86.88 192 ARG A CA 1
ATOM 1440 C C . ARG A 1 192 ? 12.273 5.296 4.930 1.00 86.88 192 ARG A C 1
ATOM 1442 O O . ARG A 1 192 ? 12.606 6.392 4.488 1.00 86.88 192 ARG A O 1
ATOM 1449 N N . ASN A 1 193 ? 11.888 5.125 6.194 1.00 86.94 193 ASN A N 1
ATOM 1450 C CA . ASN A 1 193 ? 11.718 6.188 7.191 1.00 86.94 193 ASN A CA 1
ATOM 1451 C C . ASN A 1 193 ? 10.684 7.263 6.816 1.00 86.94 193 ASN A C 1
ATOM 1453 O O . ASN A 1 193 ? 10.609 8.296 7.484 1.00 86.94 193 ASN A O 1
ATOM 1457 N N . VAL A 1 194 ? 9.867 7.026 5.791 1.00 92.75 194 VAL A N 1
ATOM 1458 C CA . VAL A 1 194 ? 8.753 7.895 5.419 1.00 92.75 194 VAL A CA 1
ATOM 1459 C C . VAL A 1 194 ? 7.468 7.349 6.033 1.00 92.75 194 VAL A C 1
ATOM 1461 O O . VAL A 1 194 ? 7.249 6.147 6.074 1.00 92.75 194 VAL A O 1
ATOM 1464 N N . THR A 1 195 ? 6.628 8.217 6.590 1.00 94.06 195 THR A N 1
ATOM 1465 C CA . THR A 1 195 ? 5.410 7.777 7.284 1.00 94.06 195 THR A CA 1
ATOM 1466 C C . THR A 1 195 ? 4.202 7.852 6.365 1.00 94.06 195 THR A C 1
ATOM 1468 O O . THR A 1 195 ? 3.885 8.919 5.837 1.00 94.06 195 THR A O 1
ATOM 1471 N N . TYR A 1 196 ? 3.515 6.723 6.246 1.00 96.44 196 TYR A N 1
ATOM 1472 C CA . TYR A 1 196 ? 2.325 6.535 5.434 1.00 96.44 196 TYR A CA 1
ATOM 1473 C C . TYR A 1 196 ? 1.109 6.283 6.319 1.00 96.44 196 TYR A C 1
ATOM 1475 O O . TYR A 1 196 ? 1.224 5.675 7.387 1.00 96.44 196 TYR A O 1
ATOM 1483 N N . PHE A 1 197 ? -0.046 6.740 5.855 1.00 97.06 197 PHE A N 1
ATOM 1484 C CA . PHE A 1 197 ? -1.342 6.514 6.475 1.00 97.06 197 PHE A CA 1
ATOM 1485 C C . PHE A 1 197 ? -2.209 5.684 5.536 1.00 97.06 197 PHE A C 1
ATOM 1487 O O . PHE A 1 197 ? -2.281 5.969 4.342 1.00 97.06 197 PHE A O 1
ATOM 1494 N N . ILE A 1 198 ? -2.831 4.645 6.080 1.00 97.62 198 ILE A N 1
ATOM 1495 C CA . ILE A 1 198 ? -3.738 3.753 5.365 1.00 97.62 198 ILE A CA 1
ATOM 1496 C C . ILE A 1 198 ? -5.115 3.975 5.976 1.00 97.62 198 ILE A C 1
ATOM 1498 O O . ILE A 1 198 ? -5.286 3.764 7.177 1.00 97.62 198 ILE A O 1
ATOM 1502 N N . ILE A 1 199 ? -6.057 4.444 5.166 1.00 96.75 199 ILE A N 1
ATOM 1503 C CA . ILE A 1 199 ? -7.416 4.779 5.587 1.00 96.75 199 ILE A CA 1
ATOM 1504 C C . ILE A 1 199 ? -8.349 3.688 5.075 1.00 96.75 199 ILE A C 1
ATOM 1506 O O . ILE A 1 199 ? -8.396 3.427 3.869 1.00 96.75 199 ILE A O 1
ATOM 1510 N N . VAL A 1 200 ? -9.048 3.049 6.006 1.00 97.31 200 VAL A N 1
ATOM 1511 C CA . VAL A 1 200 ? -10.100 2.065 5.759 1.00 97.31 200 VAL A CA 1
ATOM 1512 C C . VAL A 1 200 ? -11.432 2.772 5.929 1.00 97.31 200 VAL A C 1
ATOM 1514 O O . VAL A 1 200 ? -11.738 3.215 7.029 1.00 97.31 200 VAL A O 1
ATOM 1517 N N . ASP A 1 201 ? -12.201 2.865 4.856 1.00 96.56 201 ASP A N 1
ATOM 1518 C CA . ASP A 1 201 ? -13.487 3.558 4.814 1.00 96.56 201 ASP A CA 1
ATOM 1519 C C . ASP A 1 201 ? -14.522 2.692 4.055 1.00 96.56 201 ASP A C 1
ATOM 1521 O O . ASP A 1 201 ? -14.241 1.542 3.695 1.00 96.56 201 ASP A O 1
ATOM 1525 N N . GLY A 1 202 ? -15.730 3.201 3.819 1.00 95.81 202 GLY A N 1
ATOM 1526 C CA . GLY A 1 202 ? -16.807 2.513 3.112 1.00 95.81 202 GLY A CA 1
ATOM 1527 C C . GLY A 1 202 ? -17.494 3.346 2.034 1.00 95.81 202 GLY A C 1
ATOM 1528 O O . GLY A 1 202 ? -17.545 4.576 2.081 1.00 95.81 202 GLY A O 1
ATOM 1529 N N . ALA A 1 203 ? -18.092 2.670 1.061 1.00 94.50 203 ALA A N 1
ATOM 1530 C CA . ALA A 1 203 ? -18.883 3.315 0.021 1.00 94.50 203 ALA A CA 1
ATOM 1531 C C . ALA A 1 203 ? -20.303 3.631 0.533 1.00 94.50 203 ALA A C 1
ATOM 1533 O O . ALA A 1 203 ? -20.864 2.899 1.338 1.00 94.50 203 ALA A O 1
ATOM 1534 N N . ALA A 1 204 ? -20.929 4.705 0.053 1.00 92.19 204 ALA A N 1
ATOM 1535 C CA . ALA A 1 204 ? -22.339 5.049 0.306 1.00 92.19 204 ALA A CA 1
ATOM 1536 C C . ALA A 1 204 ? -22.792 5.128 1.788 1.00 92.19 204 ALA A C 1
ATOM 1538 O O . ALA A 1 204 ? -23.976 4.927 2.074 1.00 92.19 204 ALA A O 1
ATOM 1539 N N . GLY A 1 205 ? -21.898 5.428 2.735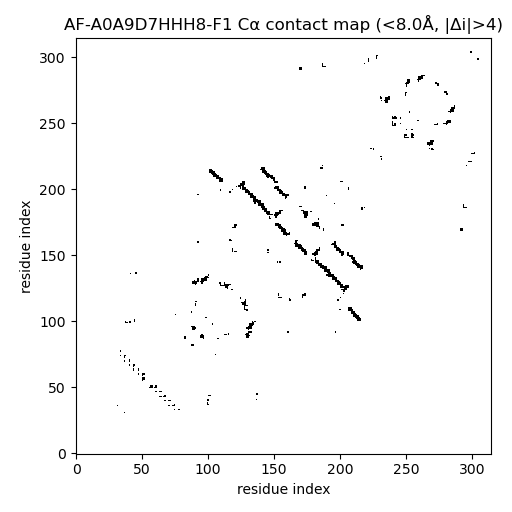 1.00 92.38 205 GLY A N 1
ATOM 1540 C CA . GLY A 1 205 ? -22.208 5.407 4.171 1.00 92.38 205 GLY A CA 1
ATOM 1541 C C . GLY A 1 205 ? -22.138 4.010 4.801 1.00 92.38 205 GLY A C 1
ATOM 1542 O O . GLY A 1 205 ? -22.559 3.837 5.948 1.00 92.38 205 GLY A O 1
ATOM 1543 N N . GLU A 1 206 ? -21.670 2.999 4.063 1.00 95.31 206 GLU A N 1
ATOM 1544 C CA . GLU A 1 206 ? -21.464 1.657 4.591 1.00 95.31 206 GLU A CA 1
ATOM 1545 C C . GLU A 1 206 ? -20.350 1.641 5.641 1.00 95.31 206 GLU A C 1
ATOM 1547 O O . GLU A 1 206 ? -19.351 2.348 5.559 1.00 95.31 206 GLU A O 1
ATOM 1552 N N . SER A 1 207 ? -20.537 0.804 6.656 1.00 96.00 207 SER A N 1
ATOM 1553 C CA . SER A 1 207 ? -19.533 0.520 7.674 1.00 96.00 207 SER A CA 1
ATOM 1554 C C . SER A 1 207 ? -19.701 -0.913 8.145 1.00 96.00 207 SER A C 1
ATOM 1556 O O . SER A 1 207 ? -20.775 -1.511 8.011 1.00 96.00 207 SER A O 1
ATOM 1558 N N . GLY A 1 208 ? -18.653 -1.468 8.735 1.00 95.44 208 GLY A N 1
ATOM 1559 C CA . GLY A 1 208 ? -18.725 -2.806 9.289 1.00 95.44 208 GLY A CA 1
ATOM 1560 C C . GLY A 1 208 ? -17.362 -3.396 9.566 1.00 95.44 208 GLY A C 1
ATOM 1561 O O . GLY A 1 208 ? -16.348 -2.701 9.629 1.00 95.44 208 GLY A O 1
ATOM 1562 N N . ASN A 1 209 ? -17.354 -4.715 9.736 1.00 96.56 209 ASN A N 1
ATOM 1563 C CA . ASN A 1 209 ? -16.132 -5.447 10.018 1.00 96.56 209 ASN A CA 1
ATOM 1564 C C . ASN A 1 209 ? -15.286 -5.591 8.750 1.00 96.56 209 ASN A C 1
ATOM 1566 O O . ASN A 1 209 ? -15.804 -5.975 7.699 1.00 96.56 209 ASN A O 1
ATOM 1570 N N . TYR A 1 210 ? -13.988 -5.343 8.868 1.00 96.62 210 TYR A N 1
ATOM 1571 C CA . TYR A 1 210 ? -13.025 -5.479 7.781 1.00 96.62 210 TYR A CA 1
ATOM 1572 C C . TYR A 1 210 ? -11.870 -6.409 8.159 1.00 96.62 210 TYR A C 1
ATOM 1574 O O . TYR A 1 210 ? -11.592 -6.649 9.339 1.00 96.62 210 TYR A O 1
ATOM 1582 N N . GLN A 1 211 ? -11.184 -6.907 7.134 1.00 96.19 211 GLN A N 1
ATOM 1583 C CA . GLN A 1 211 ? -9.853 -7.496 7.250 1.00 96.19 211 GLN A CA 1
ATOM 1584 C C . GLN A 1 211 ? -8.874 -6.619 6.487 1.00 96.19 211 GLN A C 1
ATOM 1586 O O . GLN A 1 211 ? -9.144 -6.273 5.346 1.00 96.19 211 GLN A O 1
ATOM 1591 N N . LEU A 1 212 ? -7.758 -6.266 7.116 1.00 97.00 212 LEU A N 1
ATOM 1592 C CA . LEU A 1 212 ? -6.651 -5.564 6.484 1.00 97.00 212 LEU A CA 1
ATOM 1593 C C . LEU A 1 212 ? -5.487 -6.535 6.327 1.00 97.00 212 LEU A C 1
ATOM 1595 O O . LEU A 1 212 ? -5.033 -7.125 7.308 1.00 97.00 212 LEU A O 1
ATOM 1599 N N . VAL A 1 213 ? -4.980 -6.656 5.106 1.00 96.06 213 VAL A N 1
ATOM 1600 C CA . VAL A 1 213 ? -3.763 -7.405 4.794 1.00 96.06 213 VAL A CA 1
ATOM 1601 C C . VAL A 1 213 ? -2.782 -6.460 4.118 1.00 96.06 213 VAL A C 1
ATOM 1603 O O . VAL A 1 213 ? -3.119 -5.823 3.126 1.00 96.06 213 VAL A O 1
ATOM 1606 N N . MET A 1 214 ? -1.569 -6.370 4.655 1.00 96.50 214 MET A N 1
ATOM 1607 C CA . MET A 1 214 ? -0.440 -5.710 4.009 1.00 96.50 214 MET A CA 1
ATOM 1608 C C . MET A 1 214 ? 0.687 -6.715 3.831 1.00 96.50 214 MET A C 1
ATOM 1610 O O . MET A 1 214 ? 1.180 -7.265 4.816 1.00 96.50 214 MET A O 1
ATOM 1614 N N . ASP A 1 215 ? 1.104 -6.946 2.594 1.00 93.69 215 ASP A N 1
ATOM 1615 C CA . ASP A 1 215 ? 2.157 -7.908 2.268 1.00 93.69 215 ASP A CA 1
ATOM 1616 C C . ASP A 1 215 ? 3.127 -7.326 1.237 1.00 93.69 215 ASP A C 1
ATOM 1618 O O . ASP A 1 215 ? 2.856 -6.304 0.600 1.00 93.69 215 ASP A O 1
ATOM 1622 N N . TYR A 1 216 ? 4.283 -7.965 1.089 1.00 87.69 216 TYR A N 1
ATOM 1623 C CA . TYR A 1 216 ? 5.214 -7.656 0.020 1.00 87.69 216 TYR A CA 1
ATOM 1624 C C . TYR A 1 216 ? 4.545 -7.909 -1.324 1.00 87.69 216 TYR A C 1
ATOM 1626 O O . TYR A 1 216 ? 4.040 -9.001 -1.584 1.00 87.69 216 TYR A O 1
ATOM 1634 N N . SER A 1 217 ? 4.604 -6.908 -2.197 1.00 85.31 217 SER A N 1
ATOM 1635 C CA . SER A 1 217 ? 4.119 -7.066 -3.557 1.00 85.31 217 SER A CA 1
ATOM 1636 C C . SER A 1 217 ? 4.989 -8.093 -4.274 1.00 85.31 217 SER A C 1
ATOM 1638 O O . SER A 1 217 ? 6.207 -7.918 -4.421 1.00 85.31 217 SER A O 1
ATOM 1640 N N . VAL A 1 218 ? 4.373 -9.195 -4.701 1.00 69.88 218 VAL A N 1
ATOM 1641 C CA . VAL A 1 218 ? 5.028 -10.201 -5.540 1.00 69.88 218 VAL A CA 1
ATOM 1642 C C . VAL A 1 218 ? 5.123 -9.654 -6.954 1.00 69.88 218 VAL A C 1
ATOM 1644 O O . VAL A 1 218 ? 4.285 -9.911 -7.815 1.00 69.88 218 VAL A O 1
ATOM 1647 N N . MET A 1 219 ? 6.181 -8.884 -7.192 1.00 59.06 219 MET A N 1
ATOM 1648 C CA . MET A 1 219 ? 6.522 -8.427 -8.530 1.00 59.06 219 MET A CA 1
ATOM 1649 C C . MET A 1 219 ? 6.779 -9.644 -9.427 1.00 59.06 219 MET A C 1
ATOM 1651 O O . MET A 1 219 ? 7.560 -10.524 -9.035 1.00 59.06 219 MET A O 1
ATOM 1655 N N . PRO A 1 220 ? 6.169 -9.720 -10.626 1.00 57.47 220 PRO A N 1
ATOM 1656 C CA . PRO A 1 220 ? 6.510 -10.740 -11.603 1.00 57.47 220 PRO A CA 1
ATOM 1657 C C . PRO A 1 220 ? 8.022 -10.746 -11.794 1.00 57.47 220 PRO A C 1
ATOM 1659 O O . PRO A 1 220 ? 8.623 -9.721 -12.120 1.00 57.47 220 PRO A O 1
ATOM 1662 N N . SER A 1 221 ? 8.659 -11.889 -11.534 1.00 54.44 221 SER A N 1
ATOM 1663 C CA . SER A 1 221 ? 10.105 -11.966 -11.660 1.00 54.44 221 SER A CA 1
ATOM 1664 C C . SER A 1 221 ? 10.492 -11.624 -13.090 1.00 54.44 221 SER A C 1
ATOM 1666 O O . SER A 1 221 ? 9.982 -12.223 -14.035 1.00 54.44 221 SER A O 1
ATOM 1668 N N . CYS A 1 222 ? 11.492 -10.768 -13.224 1.00 57.25 222 CYS A N 1
ATOM 1669 C CA . CYS A 1 222 ? 12.204 -10.504 -14.465 1.00 57.25 222 CYS A CA 1
ATOM 1670 C C . CYS A 1 222 ? 12.784 -11.743 -15.168 1.00 57.25 222 CYS A C 1
ATOM 1672 O O . CYS A 1 222 ? 13.301 -11.668 -16.280 1.00 57.25 222 CYS A O 1
ATOM 1674 N N . PHE A 1 223 ? 12.763 -12.893 -14.500 1.00 56.72 223 PHE A N 1
ATOM 1675 C CA . PHE A 1 223 ? 13.369 -14.115 -14.974 1.00 56.72 223 PHE A CA 1
ATOM 1676 C C . PHE A 1 223 ? 12.502 -14.782 -16.047 1.00 56.72 223 PHE A C 1
ATOM 1678 O O . PHE A 1 223 ? 11.633 -15.601 -15.759 1.00 56.72 223 PHE A O 1
ATOM 1685 N N . VAL A 1 224 ? 12.797 -14.482 -17.308 1.00 54.72 224 VAL A N 1
ATOM 1686 C CA . VAL A 1 224 ? 12.188 -15.136 -18.479 1.00 54.72 224 VAL A CA 1
ATOM 1687 C C . VAL A 1 224 ? 12.714 -16.558 -18.735 1.00 54.72 224 VAL A C 1
ATOM 1689 O O . VAL A 1 224 ? 12.376 -17.160 -19.747 1.00 54.72 224 VAL A O 1
ATOM 1692 N N . GLY A 1 225 ? 13.544 -17.133 -17.849 1.00 52.22 225 GLY A N 1
ATOM 1693 C CA . GLY A 1 225 ? 14.071 -18.508 -17.971 1.00 52.22 225 GLY A CA 1
ATOM 1694 C C . GLY A 1 225 ? 15.029 -18.749 -19.145 1.00 52.22 225 GLY A C 1
ATOM 1695 O O . GLY A 1 225 ? 15.657 -19.803 -19.233 1.00 52.22 225 GLY A O 1
ATOM 1696 N N . LEU A 1 226 ? 15.162 -17.759 -20.015 1.00 54.47 226 LEU A N 1
ATOM 1697 C CA . LEU A 1 226 ? 16.076 -17.658 -21.133 1.00 54.47 226 LEU A CA 1
ATOM 1698 C C . LEU A 1 226 ? 17.133 -16.654 -20.670 1.00 54.47 226 LEU A C 1
ATOM 1700 O O . LEU A 1 226 ? 16.775 -15.567 -20.224 1.00 54.47 226 LEU A O 1
ATOM 1704 N N . GLY A 1 227 ? 18.417 -17.011 -20.663 1.00 57.22 227 GLY A N 1
ATOM 1705 C CA . GLY A 1 227 ? 19.463 -16.032 -20.339 1.00 57.22 227 GLY A CA 1
ATOM 1706 C C . GLY A 1 227 ? 19.329 -14.772 -21.206 1.00 57.22 227 GLY A C 1
ATOM 1707 O O . GLY A 1 227 ? 18.717 -14.823 -22.271 1.00 57.22 227 GLY A O 1
ATOM 1708 N N . CYS A 1 228 ? 19.931 -13.655 -20.788 1.00 60.16 228 CYS A N 1
ATOM 1709 C CA . CYS A 1 228 ? 19.874 -12.352 -21.476 1.00 60.16 228 CYS A CA 1
ATOM 1710 C C . CYS A 1 228 ? 20.464 -12.344 -22.911 1.00 60.16 228 CYS A C 1
ATOM 1712 O O . CYS A 1 228 ? 20.644 -11.284 -23.498 1.00 60.16 228 CYS A O 1
ATOM 1714 N N . THR A 1 229 ? 20.780 -13.518 -23.460 1.00 63.44 229 THR A N 1
ATOM 1715 C CA . THR A 1 229 ? 21.362 -13.749 -24.781 1.00 63.44 229 THR A CA 1
ATOM 1716 C C . THR A 1 229 ? 20.317 -13.784 -25.897 1.00 63.44 229 THR A C 1
ATOM 1718 O O . THR A 1 229 ? 20.669 -13.593 -27.060 1.00 63.44 229 THR A O 1
ATOM 1721 N N . GLU A 1 230 ? 19.049 -14.080 -25.580 1.00 72.19 230 GLU A N 1
ATOM 1722 C CA . GLU A 1 230 ? 17.969 -14.183 -26.569 1.00 72.19 230 GLU A CA 1
ATOM 1723 C C . GLU A 1 230 ? 16.691 -13.487 -26.097 1.00 72.19 230 GLU A C 1
ATOM 1725 O O . GLU A 1 230 ? 16.298 -13.581 -24.935 1.00 72.19 230 GLU A O 1
ATOM 1730 N N . CYS A 1 231 ? 16.020 -12.813 -27.032 1.00 73.75 231 CYS A N 1
ATOM 1731 C CA . CYS A 1 231 ? 14.739 -12.179 -26.762 1.00 73.75 231 CYS A CA 1
ATOM 1732 C C . CYS A 1 231 ? 13.650 -13.217 -26.466 1.00 73.75 231 CYS A C 1
ATOM 1734 O O . CYS A 1 231 ? 13.546 -14.206 -27.203 1.00 73.75 231 CYS A O 1
ATOM 1736 N N . PRO A 1 232 ? 12.800 -12.988 -25.449 1.00 75.00 232 PRO A N 1
ATOM 1737 C CA . PRO A 1 232 ? 11.664 -13.854 -25.177 1.00 75.00 232 PRO A CA 1
ATOM 1738 C C . PRO A 1 232 ? 10.732 -14.009 -26.392 1.00 75.00 232 PRO A C 1
ATOM 1740 O O . PRO A 1 232 ? 10.529 -13.066 -27.164 1.00 75.00 232 PRO A O 1
ATOM 1743 N N . PRO A 1 233 ? 10.111 -15.187 -26.583 1.00 79.44 233 PRO A N 1
ATOM 1744 C CA . PRO A 1 233 ? 9.086 -15.358 -27.602 1.00 79.44 233 PRO A CA 1
ATOM 1745 C C . PRO A 1 233 ? 7.934 -14.366 -27.411 1.00 79.44 233 PRO A C 1
ATOM 1747 O O . PRO A 1 233 ? 7.372 -14.265 -26.323 1.00 79.44 233 PRO A O 1
ATOM 1750 N N . GLY A 1 234 ? 7.554 -13.673 -28.485 1.00 78.44 234 GLY A N 1
ATOM 1751 C CA . GLY A 1 234 ? 6.473 -12.683 -28.456 1.00 78.44 234 GLY A CA 1
ATOM 1752 C C . GLY A 1 234 ? 6.900 -11.285 -28.007 1.00 78.44 234 GLY A C 1
ATOM 1753 O O . GLY A 1 234 ? 6.036 -10.418 -27.912 1.00 78.44 234 GLY A O 1
ATOM 1754 N N . SER A 1 235 ? 8.194 -11.045 -27.763 1.00 80.19 235 SER A N 1
ATOM 1755 C CA . SER A 1 235 ? 8.691 -9.692 -27.514 1.00 80.19 235 SER A CA 1
ATOM 1756 C C . SER A 1 235 ? 8.541 -8.791 -28.737 1.00 80.19 235 SER A C 1
ATOM 1758 O O . SER A 1 235 ? 8.760 -9.209 -29.878 1.00 80.19 235 SER A O 1
ATOM 1760 N N . ASN A 1 236 ? 8.232 -7.527 -28.472 1.00 82.88 236 ASN A N 1
ATOM 1761 C CA . ASN A 1 236 ? 8.435 -6.447 -29.418 1.00 82.88 236 ASN A CA 1
ATOM 1762 C C . ASN A 1 236 ? 9.943 -6.219 -29.547 1.00 82.88 236 ASN A C 1
ATOM 1764 O O . ASN A 1 236 ? 10.645 -6.060 -28.546 1.00 82.88 236 ASN A O 1
ATOM 1768 N N . TYR A 1 237 ? 10.441 -6.254 -30.777 1.00 77.94 237 TYR A N 1
ATOM 1769 C CA . TYR A 1 237 ? 11.833 -5.937 -31.056 1.00 77.94 237 TYR A CA 1
ATOM 1770 C C . TYR A 1 237 ? 11.967 -4.434 -31.232 1.00 77.94 237 TYR A C 1
ATOM 1772 O O . TYR A 1 237 ? 11.155 -3.821 -31.931 1.00 77.94 237 TYR A O 1
ATOM 1780 N N . GLU A 1 238 ? 13.005 -3.864 -30.630 1.00 70.56 238 GLU A N 1
ATOM 1781 C CA . GLU A 1 238 ? 13.436 -2.511 -30.963 1.00 70.56 238 GLU A CA 1
ATOM 1782 C C . GLU A 1 238 ? 13.584 -2.383 -32.495 1.00 70.56 238 GLU A C 1
ATOM 1784 O O . GLU A 1 238 ? 14.149 -3.249 -33.172 1.00 70.56 238 GLU A O 1
ATOM 1789 N N . ASN A 1 239 ? 13.003 -1.336 -33.077 1.00 57.88 239 ASN A N 1
ATOM 1790 C CA . ASN A 1 239 ? 13.103 -1.072 -34.509 1.00 57.88 239 ASN A CA 1
ATOM 1791 C C . ASN A 1 239 ? 13.986 0.153 -34.739 1.00 57.88 239 ASN A C 1
ATOM 1793 O O . ASN A 1 239 ? 13.509 1.242 -35.056 1.00 57.88 239 ASN A O 1
ATOM 1797 N N . GLU A 1 240 ? 15.291 -0.030 -34.594 1.00 57.91 240 GLU A N 1
ATOM 1798 C CA . GLU A 1 240 ? 16.277 1.025 -34.811 1.00 57.91 240 GLU A CA 1
ATOM 1799 C C . GLU A 1 240 ? 16.629 1.146 -36.301 1.00 57.91 240 GLU A C 1
ATOM 1801 O O . GLU A 1 240 ? 17.700 0.775 -36.777 1.00 57.91 240 GLU A O 1
ATOM 1806 N N . SER A 1 241 ? 15.697 1.665 -37.102 1.00 54.28 241 SER A N 1
ATOM 1807 C CA . SER A 1 241 ? 15.999 2.008 -38.497 1.00 54.28 241 SER A CA 1
ATOM 1808 C C . SER A 1 241 ? 16.740 3.349 -38.573 1.00 54.28 241 SER A C 1
ATOM 1810 O O . SER A 1 241 ? 16.165 4.379 -38.928 1.00 54.28 241 SER A O 1
ATOM 1812 N N . CYS A 1 242 ? 18.035 3.346 -38.257 1.00 54.97 242 CYS A N 1
ATOM 1813 C CA . CYS A 1 242 ? 18.903 4.508 -38.439 1.00 54.97 242 CYS A CA 1
ATOM 1814 C C . CYS A 1 242 ? 19.099 4.842 -39.937 1.00 54.97 242 CYS A C 1
ATOM 1816 O O . CYS A 1 242 ? 19.304 3.941 -40.760 1.00 54.97 242 CYS A O 1
ATOM 1818 N N . PRO A 1 243 ? 19.123 6.129 -40.340 1.00 55.53 243 PRO A N 1
ATOM 1819 C CA . PRO A 1 243 ? 19.637 6.517 -41.650 1.00 55.53 243 PRO A CA 1
ATOM 1820 C C . PRO A 1 243 ? 21.080 6.018 -41.813 1.00 55.53 243 PRO A C 1
ATOM 1822 O O . PRO A 1 243 ? 21.885 6.175 -40.899 1.00 55.53 243 PRO A O 1
ATOM 1825 N N . ALA A 1 244 ? 21.443 5.496 -42.991 1.00 55.09 244 ALA A N 1
ATOM 1826 C CA . ALA A 1 244 ? 22.758 4.889 -43.278 1.00 55.09 244 ALA A CA 1
ATOM 1827 C C . ALA A 1 244 ? 23.992 5.798 -43.038 1.00 55.09 244 ALA A C 1
ATOM 1829 O O . ALA A 1 244 ? 25.130 5.373 -43.217 1.00 55.09 244 ALA A O 1
ATOM 1830 N N . THR A 1 245 ? 23.777 7.066 -42.684 1.00 55.41 245 THR A N 1
ATOM 1831 C CA . THR A 1 245 ? 24.800 8.047 -42.314 1.00 55.41 245 THR A CA 1
ATOM 1832 C C . THR A 1 245 ? 25.175 8.019 -40.830 1.00 55.41 245 THR A C 1
ATOM 1834 O O . THR A 1 245 ? 26.142 8.685 -40.461 1.00 55.41 245 THR A O 1
ATOM 1837 N N . PHE A 1 246 ? 24.432 7.298 -39.981 1.00 55.94 246 PHE A N 1
ATOM 1838 C CA . PHE A 1 246 ? 24.781 7.120 -38.572 1.00 55.94 246 PHE A CA 1
ATOM 1839 C C . PHE A 1 246 ? 25.816 5.990 -38.404 1.00 55.94 246 PHE A C 1
ATOM 1841 O O . PHE A 1 246 ? 25.616 4.910 -38.959 1.00 55.94 246 PHE A O 1
ATOM 1848 N N . PRO A 1 247 ? 26.942 6.219 -37.694 1.00 55.31 247 PRO A N 1
ATOM 1849 C CA . PRO A 1 247 ? 28.022 5.230 -37.580 1.00 55.31 247 PRO A CA 1
ATOM 1850 C C . PRO A 1 247 ? 27.682 4.007 -36.726 1.00 55.31 247 PRO A C 1
ATOM 1852 O O . PRO A 1 247 ? 28.395 3.009 -36.810 1.00 55.31 247 PRO A O 1
ATOM 1855 N N . ASP A 1 248 ? 26.650 4.108 -35.894 1.00 54.88 248 ASP A N 1
ATOM 1856 C CA . ASP A 1 248 ? 26.206 3.051 -34.996 1.00 54.88 248 ASP A CA 1
ATOM 1857 C C . ASP A 1 248 ? 24.750 2.698 -35.351 1.00 54.88 248 ASP A C 1
ATOM 1859 O O . ASP A 1 248 ? 23.891 3.583 -35.301 1.00 54.88 248 ASP A O 1
ATOM 1863 N N . PRO A 1 249 ? 24.482 1.464 -35.818 1.00 51.56 249 PRO A N 1
ATOM 1864 C CA . PRO A 1 249 ? 23.135 1.008 -36.142 1.00 51.56 249 PRO A CA 1
ATOM 1865 C C . PRO A 1 249 ? 22.245 0.822 -34.904 1.00 51.56 249 PRO A C 1
ATOM 1867 O O . PRO A 1 249 ? 21.045 0.672 -35.106 1.00 51.56 249 PRO A O 1
ATOM 1870 N N . ASN A 1 250 ? 22.811 0.874 -33.688 1.00 54.09 250 ASN A N 1
ATOM 1871 C CA . ASN A 1 250 ? 22.100 0.710 -32.420 1.00 54.09 250 ASN A CA 1
ATOM 1872 C C . ASN A 1 250 ? 22.205 1.978 -31.558 1.00 54.09 250 ASN A C 1
ATOM 1874 O O . ASN A 1 250 ? 22.775 1.975 -30.471 1.00 54.09 250 ASN A O 1
ATOM 1878 N N . ALA A 1 251 ? 21.860 3.131 -32.130 1.00 52.03 251 ALA A N 1
ATOM 1879 C CA . ALA A 1 251 ? 22.145 4.435 -31.533 1.00 52.03 251 ALA A CA 1
ATOM 1880 C C . ALA A 1 251 ? 20.888 5.143 -31.023 1.00 52.03 251 ALA A C 1
ATOM 1882 O O . ALA A 1 251 ? 20.764 6.356 -31.228 1.00 52.03 251 ALA A O 1
ATOM 1883 N N . GLY A 1 252 ? 19.962 4.432 -30.382 1.00 56.06 252 GLY A N 1
ATOM 1884 C CA . GLY A 1 252 ? 18.876 4.998 -29.587 1.00 56.06 252 GLY A CA 1
ATOM 1885 C C . GLY A 1 252 ? 18.289 6.337 -30.097 1.00 56.06 252 GLY A C 1
ATOM 1886 O O . GLY A 1 252 ? 17.850 6.436 -31.250 1.00 56.06 252 GLY A O 1
ATOM 1887 N N . PRO A 1 253 ? 18.294 7.446 -29.319 1.00 46.75 253 PRO A N 1
ATOM 1888 C CA . PRO A 1 253 ? 17.521 8.655 -29.616 1.00 46.75 253 PRO A CA 1
ATOM 1889 C C . PRO A 1 253 ? 18.086 9.441 -30.805 1.00 46.75 253 PRO A C 1
ATOM 1891 O O . PRO A 1 253 ? 17.443 10.368 -31.292 1.00 46.75 253 PRO A O 1
ATOM 1894 N N . ALA A 1 254 ? 19.294 9.105 -31.271 1.00 49.06 254 ALA A N 1
ATOM 1895 C CA . ALA A 1 254 ? 19.893 9.728 -32.443 1.00 49.06 254 ALA A CA 1
ATOM 1896 C C . ALA A 1 254 ? 19.261 9.220 -33.754 1.00 49.06 254 ALA A C 1
ATOM 1898 O O . ALA A 1 254 ? 19.356 9.898 -34.780 1.00 49.06 254 ALA A O 1
ATOM 1899 N N . CYS A 1 255 ? 18.570 8.076 -33.703 1.00 51.66 255 CYS A N 1
ATOM 1900 C CA . CYS A 1 255 ? 17.867 7.470 -34.832 1.00 51.66 255 CYS A CA 1
ATOM 1901 C C . CYS A 1 255 ? 16.344 7.673 -34.799 1.00 51.66 255 CYS A C 1
ATOM 1903 O O . CYS A 1 255 ? 15.662 7.346 -35.771 1.00 51.66 255 CYS A O 1
ATOM 1905 N N . PHE A 1 256 ? 15.806 8.280 -33.737 1.00 52.31 256 PHE A N 1
ATOM 1906 C CA . PHE A 1 256 ? 14.384 8.593 -33.620 1.00 52.31 256 PHE A CA 1
ATOM 1907 C C . PHE A 1 256 ? 14.053 9.980 -34.194 1.00 52.31 256 PHE A C 1
ATOM 1909 O O . PHE A 1 256 ? 14.489 11.010 -33.686 1.00 52.31 256 PHE A O 1
ATOM 1916 N N . ALA A 1 257 ? 13.188 10.030 -35.213 1.00 48.31 257 ALA A N 1
ATOM 1917 C CA . ALA A 1 257 ? 12.525 11.275 -35.621 1.00 48.31 257 ALA A CA 1
ATOM 1918 C C . ALA A 1 257 ? 11.409 11.696 -34.634 1.00 48.31 257 ALA A C 1
ATOM 1920 O O . ALA A 1 257 ? 10.929 12.827 -34.698 1.00 48.31 257 ALA A O 1
ATOM 1921 N N . SER A 1 258 ? 10.995 10.795 -33.732 1.00 52.72 258 SER A N 1
ATOM 1922 C CA . SER A 1 258 ? 9.822 10.935 -32.861 1.00 52.72 258 SER A CA 1
ATOM 1923 C C . SER A 1 258 ? 10.096 10.641 -31.379 1.00 52.72 258 SER A C 1
ATOM 1925 O O . SER A 1 258 ? 9.289 9.982 -30.755 1.00 52.72 258 SER A O 1
ATOM 1927 N N . GLY A 1 259 ? 11.222 11.075 -30.805 1.00 65.62 259 GLY A N 1
ATOM 1928 C CA . GLY A 1 259 ? 11.403 11.231 -29.345 1.00 65.62 259 GLY A CA 1
ATOM 1929 C C . GLY A 1 259 ? 11.426 9.995 -28.413 1.00 65.62 259 GLY A C 1
ATOM 1930 O O . GLY A 1 259 ? 12.193 10.037 -27.456 1.00 65.62 259 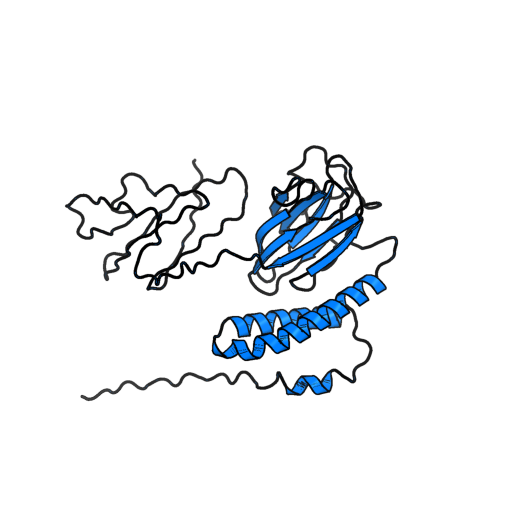GLY A O 1
ATOM 1931 N N . CYS A 1 260 ? 10.623 8.945 -28.637 1.00 73.44 260 CYS A N 1
ATOM 1932 C CA . CYS A 1 260 ? 10.506 7.710 -27.841 1.00 73.44 260 CYS A CA 1
ATOM 1933 C C . CYS A 1 260 ? 9.507 6.707 -28.470 1.00 73.44 260 CYS A C 1
ATOM 193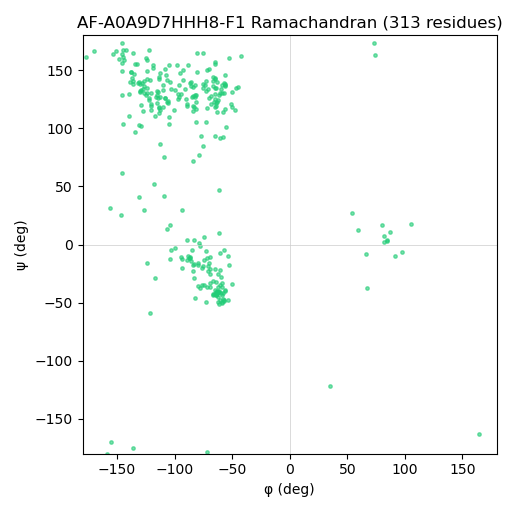5 O O . CYS A 1 260 ? 8.639 7.097 -29.254 1.00 73.44 260 CYS A O 1
ATOM 1937 N N . GLU A 1 261 ? 9.591 5.433 -28.083 1.00 77.25 261 GLU A N 1
ATOM 1938 C CA . GLU A 1 261 ? 8.664 4.353 -28.457 1.00 77.25 261 GLU A CA 1
ATOM 1939 C C . GLU A 1 261 ? 7.513 4.229 -27.444 1.00 77.25 261 GLU A C 1
ATOM 1941 O O . GLU A 1 261 ? 7.751 4.236 -26.238 1.00 77.25 261 GLU A O 1
ATOM 1946 N N . ASN A 1 262 ? 6.261 4.107 -27.897 1.00 82.25 262 ASN A N 1
ATOM 1947 C CA . ASN A 1 262 ? 5.118 4.019 -26.981 1.00 82.25 262 ASN A CA 1
ATOM 1948 C C . ASN A 1 262 ? 4.929 2.592 -26.448 1.00 82.25 262 ASN A C 1
ATOM 1950 O O . ASN A 1 262 ? 4.780 1.657 -27.231 1.00 82.25 262 ASN A O 1
ATOM 1954 N N . ILE A 1 263 ? 4.854 2.442 -25.126 1.00 83.00 263 ILE A N 1
ATOM 1955 C CA . ILE A 1 263 ? 4.685 1.157 -24.437 1.00 83.00 263 ILE A CA 1
ATOM 1956 C C . ILE A 1 263 ? 3.391 1.111 -23.623 1.00 83.00 263 ILE A C 1
ATOM 1958 O O . ILE A 1 263 ? 2.905 2.131 -23.128 1.00 83.00 263 ILE A O 1
ATOM 1962 N N . HIS A 1 264 ? 2.855 -0.096 -23.458 1.00 83.00 264 HIS A N 1
ATOM 1963 C CA . HIS A 1 264 ? 1.649 -0.389 -22.690 1.00 83.00 264 HIS A CA 1
ATOM 1964 C C . HIS A 1 264 ? 1.933 -1.442 -21.610 1.00 83.00 264 HIS A C 1
ATOM 1966 O O . HIS A 1 264 ? 2.887 -2.217 -21.694 1.00 83.00 264 HIS A O 1
ATOM 1972 N N . CYS A 1 265 ? 1.086 -1.492 -20.580 1.00 74.62 265 CYS A N 1
ATOM 1973 C CA . CYS A 1 265 ? 1.198 -2.509 -19.537 1.00 74.62 265 CYS A CA 1
ATOM 1974 C C . CYS A 1 265 ? 1.095 -3.923 -20.130 1.00 74.62 265 CYS A C 1
ATOM 1976 O O . CYS A 1 265 ? 0.160 -4.226 -20.869 1.00 74.62 265 CYS A O 1
ATOM 1978 N N . GLY A 1 266 ? 2.040 -4.788 -19.758 1.00 73.81 266 GLY A N 1
ATOM 1979 C CA . GLY A 1 266 ? 2.139 -6.163 -20.257 1.00 73.81 266 GL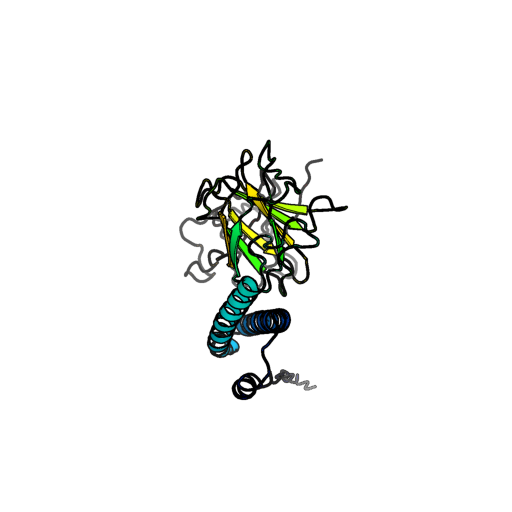Y A CA 1
ATOM 1980 C C . GLY A 1 266 ? 3.016 -6.326 -21.500 1.00 73.81 266 GLY A C 1
ATOM 1981 O O . GLY A 1 266 ? 3.342 -7.460 -21.853 1.00 73.81 266 GLY A O 1
ATOM 1982 N N . ASP A 1 267 ? 3.446 -5.231 -22.133 1.00 80.31 267 ASP A N 1
ATOM 1983 C CA . ASP A 1 267 ? 4.400 -5.309 -23.234 1.00 80.31 267 ASP A CA 1
ATOM 1984 C C . ASP A 1 267 ? 5.742 -5.872 -22.749 1.00 80.31 267 ASP A C 1
ATOM 1986 O O . ASP A 1 267 ? 6.249 -5.523 -21.683 1.00 80.31 267 ASP A O 1
ATOM 1990 N N . THR A 1 268 ? 6.350 -6.727 -23.572 1.00 80.62 268 THR A N 1
ATOM 1991 C CA . THR A 1 268 ? 7.742 -7.152 -23.398 1.00 80.62 268 THR A CA 1
ATOM 1992 C C . THR A 1 268 ? 8.549 -6.614 -24.563 1.00 80.62 268 THR A C 1
ATOM 1994 O O . THR A 1 268 ? 8.295 -6.984 -25.707 1.00 80.62 268 THR A O 1
ATOM 1997 N N . TRP A 1 269 ? 9.527 -5.767 -24.266 1.00 82.69 269 TRP A N 1
ATOM 1998 C CA . TRP A 1 269 ? 10.444 -5.207 -25.250 1.00 82.69 269 TRP A CA 1
ATOM 1999 C C . TRP A 1 269 ? 11.814 -5.855 -25.112 1.00 82.69 269 TRP A C 1
ATOM 2001 O O . TRP A 1 269 ? 12.255 -6.156 -24.002 1.00 82.69 269 TRP A O 1
ATOM 2011 N N . CYS A 1 270 ? 12.463 -6.112 -26.242 1.00 81.69 270 CYS A N 1
ATOM 2012 C CA . CYS A 1 270 ? 13.797 -6.686 -26.268 1.00 81.69 270 CYS A CA 1
ATOM 2013 C C . CYS A 1 270 ? 14.680 -6.001 -27.302 1.00 81.69 270 CYS A C 1
ATOM 2015 O O . CYS A 1 270 ? 14.224 -5.665 -28.401 1.00 81.69 270 CYS A O 1
ATOM 2017 N N . GLY A 1 271 ? 15.950 -5.865 -26.928 1.00 77.81 271 GLY A N 1
ATOM 2018 C CA . GLY A 1 271 ? 16.913 -5.078 -27.658 1.00 77.81 271 GLY A CA 1
ATOM 2019 C C . GLY A 1 271 ? 18.378 -5.425 -27.408 1.00 77.81 271 GLY A C 1
ATOM 2020 O O . GLY A 1 271 ? 18.695 -6.345 -26.649 1.00 77.81 271 GLY A O 1
ATOM 2021 N N . LYS A 1 272 ? 19.279 -4.704 -28.073 1.00 76.31 272 LYS A N 1
ATOM 2022 C CA . LYS A 1 272 ? 20.726 -4.907 -28.098 1.00 76.31 272 LYS A CA 1
ATOM 2023 C C . LYS A 1 272 ? 21.462 -3.589 -27.924 1.00 76.31 272 LYS A C 1
ATOM 2025 O O . LYS A 1 272 ? 21.852 -2.953 -28.900 1.00 76.31 272 LYS A O 1
ATOM 2030 N N . ALA A 1 273 ? 21.861 -3.317 -26.690 1.00 73.75 273 ALA A N 1
ATOM 2031 C CA . ALA A 1 273 ? 22.720 -2.174 -26.437 1.00 73.75 273 ALA A CA 1
ATOM 2032 C C . ALA A 1 273 ? 24.162 -2.381 -26.915 1.00 73.75 273 ALA A C 1
ATOM 2034 O O . ALA A 1 273 ? 24.769 -3.437 -26.702 1.00 73.75 273 ALA A O 1
ATOM 2035 N N . THR A 1 274 ? 24.751 -1.328 -27.483 1.00 68.94 274 THR A N 1
ATOM 2036 C CA . THR A 1 274 ? 26.200 -1.223 -27.703 1.00 68.94 274 THR A CA 1
ATOM 2037 C C . THR A 1 274 ? 26.751 0.045 -27.045 1.00 68.94 274 THR A C 1
ATOM 2039 O O . THR A 1 274 ? 26.122 1.098 -27.016 1.00 68.94 274 THR A O 1
ATOM 2042 N N . HIS A 1 275 ? 27.957 -0.042 -26.478 1.00 65.75 275 HIS A N 1
ATOM 2043 C CA . HIS A 1 275 ? 28.645 1.111 -25.902 1.00 65.75 275 HIS A CA 1
ATOM 2044 C C . HIS A 1 275 ? 30.078 1.201 -26.422 1.00 65.75 275 HIS A C 1
ATOM 2046 O O . HIS A 1 275 ? 30.851 0.241 -26.376 1.00 65.75 275 HIS A O 1
ATOM 2052 N N . THR A 1 276 ? 30.453 2.395 -26.868 1.00 66.06 276 THR A N 1
ATOM 2053 C CA . THR A 1 276 ? 31.835 2.776 -27.166 1.00 66.06 276 THR A CA 1
ATOM 2054 C C . THR A 1 276 ? 32.223 3.991 -26.331 1.00 66.06 276 THR A C 1
ATOM 2056 O O . THR A 1 276 ? 31.373 4.690 -25.798 1.00 66.06 276 THR A O 1
ATOM 2059 N N . ASN A 1 277 ? 33.512 4.327 -26.274 1.00 61.97 277 ASN A N 1
ATOM 2060 C CA . ASN A 1 277 ? 34.000 5.495 -25.523 1.00 61.97 277 ASN A CA 1
ATOM 2061 C C . ASN A 1 277 ? 33.419 6.848 -25.997 1.00 61.97 277 ASN A C 1
ATOM 2063 O O . ASN A 1 277 ? 33.711 7.882 -25.399 1.00 61.97 277 ASN A O 1
ATOM 2067 N N . THR A 1 278 ? 32.670 6.861 -27.100 1.00 58.75 278 THR A N 1
ATOM 2068 C CA . THR A 1 278 ? 32.092 8.055 -27.726 1.00 58.75 278 THR A CA 1
ATOM 2069 C C . THR A 1 278 ? 30.577 7.985 -27.903 1.00 58.75 278 THR A C 1
ATOM 2071 O O . THR A 1 278 ? 29.971 9.029 -28.125 1.00 58.75 278 THR A O 1
ATOM 2074 N N . TRP A 1 279 ? 29.968 6.800 -27.803 1.00 59.50 279 TRP A N 1
ATOM 2075 C CA . TRP A 1 279 ? 28.543 6.583 -28.057 1.00 59.50 279 TRP A CA 1
ATOM 2076 C C . TRP A 1 279 ? 27.973 5.618 -27.026 1.00 59.50 279 TRP A C 1
ATOM 2078 O O . TRP A 1 279 ? 28.543 4.554 -26.783 1.00 59.50 279 TRP A O 1
ATOM 2088 N N . LEU A 1 280 ? 26.863 6.023 -26.422 1.00 66.06 280 LEU A N 1
ATOM 2089 C CA . LEU A 1 280 ? 26.070 5.207 -25.522 1.00 66.06 280 LEU A CA 1
ATOM 2090 C C . LEU A 1 280 ? 24.719 5.012 -26.190 1.00 66.06 280 LEU A C 1
ATOM 2092 O O . LEU A 1 280 ? 24.045 6.009 -26.469 1.00 66.06 280 LEU A O 1
ATOM 2096 N N . ASP A 1 281 ? 24.357 3.759 -26.417 1.00 68.38 281 ASP A N 1
ATOM 2097 C CA . ASP A 1 281 ? 23.008 3.413 -26.819 1.00 68.38 281 ASP A CA 1
ATOM 2098 C C . ASP A 1 281 ? 22.010 3.746 -25.698 1.00 68.38 281 ASP A C 1
ATOM 2100 O O . ASP A 1 281 ? 22.285 3.534 -24.511 1.00 68.38 281 ASP A O 1
ATOM 2104 N N . LYS A 1 282 ? 20.890 4.364 -26.068 1.00 71.50 282 LYS A N 1
ATOM 2105 C CA . LYS A 1 282 ? 19.853 4.799 -25.132 1.00 71.50 282 LYS A CA 1
ATOM 2106 C C . LYS A 1 282 ? 18.476 4.535 -25.714 1.00 71.50 282 LYS A C 1
ATOM 2108 O O . LYS A 1 282 ? 17.996 5.300 -26.550 1.00 71.50 282 LYS A O 1
ATOM 2113 N N . ASP A 1 283 ? 17.781 3.585 -25.124 1.00 74.50 283 ASP A N 1
ATOM 2114 C CA . ASP A 1 283 ? 16.386 3.351 -25.454 1.00 74.50 283 ASP A CA 1
ATOM 2115 C C . ASP A 1 283 ? 15.481 4.334 -24.718 1.00 74.50 283 ASP A C 1
ATOM 2117 O O . ASP A 1 283 ? 15.570 4.517 -23.499 1.00 74.50 283 ASP A O 1
ATOM 2121 N N . ALA A 1 284 ? 14.606 4.990 -25.474 1.00 77.06 284 ALA A N 1
ATOM 2122 C CA . ALA A 1 284 ? 13.612 5.903 -24.936 1.00 77.06 284 ALA A CA 1
ATOM 2123 C C . ALA A 1 284 ? 12.221 5.308 -25.136 1.00 77.06 284 ALA A C 1
ATOM 2125 O O . ALA A 1 284 ? 11.759 5.171 -26.268 1.00 77.06 284 ALA A O 1
ATOM 2126 N N . TYR A 1 285 ? 11.541 5.014 -24.031 1.00 80.12 285 TYR A N 1
ATOM 2127 C CA . TYR A 1 285 ? 10.165 4.530 -24.023 1.00 80.12 285 TYR A CA 1
ATOM 2128 C C . TYR A 1 285 ? 9.240 5.573 -23.391 1.00 80.12 285 TYR A C 1
ATOM 2130 O O . TYR A 1 285 ? 9.605 6.235 -22.419 1.00 80.12 285 TYR A O 1
ATOM 2138 N N . CYS A 1 286 ? 8.040 5.708 -23.941 1.00 83.19 286 CYS A N 1
ATOM 2139 C CA . CYS A 1 286 ? 6.995 6.612 -23.494 1.00 83.19 286 CYS A CA 1
ATOM 2140 C C . CYS A 1 286 ? 5.732 5.840 -23.138 1.00 83.19 286 CYS A C 1
ATOM 2142 O O . CYS A 1 286 ? 5.336 4.902 -23.819 1.00 83.19 286 CYS A O 1
ATOM 2144 N N . PHE A 1 287 ? 5.063 6.270 -22.080 1.00 82.56 287 PHE A N 1
ATOM 2145 C CA . PHE A 1 287 ? 3.759 5.764 -21.681 1.00 82.56 287 PHE A CA 1
ATOM 2146 C C . PHE A 1 287 ? 2.944 6.921 -21.104 1.00 82.56 287 PHE A C 1
ATOM 2148 O O . PHE A 1 287 ? 3.487 7.956 -20.712 1.00 82.56 287 PHE A O 1
ATOM 2155 N N . SER A 1 288 ? 1.630 6.743 -21.039 1.00 80.19 288 SER A N 1
ATOM 2156 C CA . SER A 1 288 ? 0.715 7.698 -20.417 1.00 80.19 288 SER A CA 1
ATOM 2157 C C . SER A 1 288 ? -0.094 7.007 -19.335 1.00 80.19 288 SER A C 1
ATOM 2159 O O . SER A 1 288 ? -0.654 5.939 -19.581 1.00 80.19 288 SER A O 1
ATOM 2161 N N . LEU A 1 289 ? -0.217 7.645 -18.176 1.00 69.12 289 LEU A N 1
ATOM 2162 C CA . LEU A 1 289 ? -1.158 7.229 -17.145 1.00 69.12 289 LEU A CA 1
ATOM 2163 C C . LEU A 1 289 ? -2.416 8.102 -17.203 1.00 69.12 289 LEU A C 1
ATOM 2165 O O . LEU A 1 289 ? -2.319 9.327 -17.268 1.00 69.12 289 LEU A O 1
ATOM 2169 N N . SER A 1 290 ? -3.599 7.486 -17.167 1.00 68.69 290 SER A N 1
ATOM 2170 C CA . SER A 1 290 ? -4.883 8.208 -17.115 1.00 68.69 290 SER A CA 1
ATOM 2171 C C . SER A 1 290 ? -5.242 8.708 -15.712 1.00 68.69 290 SER A C 1
ATOM 2173 O O . SER A 1 290 ? -6.123 9.552 -15.564 1.00 68.69 290 SER A O 1
ATOM 2175 N N . GLN A 1 291 ? -4.572 8.181 -14.690 1.00 58.97 291 GLN A N 1
ATOM 2176 C CA . GLN A 1 291 ? -4.708 8.539 -13.281 1.00 58.97 291 GLN A CA 1
ATOM 2177 C C . GLN A 1 291 ? -3.371 8.303 -12.571 1.00 58.97 291 GLN A C 1
ATOM 2179 O O . GLN A 1 291 ? -2.490 7.652 -13.127 1.00 58.97 291 GLN A O 1
ATOM 2184 N N . ARG A 1 292 ? -3.196 8.819 -11.350 1.00 59.22 292 ARG A N 1
ATOM 2185 C CA . ARG A 1 292 ? -2.015 8.476 -10.546 1.00 59.22 292 ARG A CA 1
ATOM 2186 C C . ARG A 1 292 ? -2.036 6.973 -10.273 1.00 59.22 292 ARG A C 1
ATOM 2188 O O . ARG A 1 292 ? -3.015 6.472 -9.734 1.00 59.22 292 ARG A O 1
ATOM 2195 N N . ASP A 1 293 ? -0.957 6.299 -10.638 1.00 61.00 293 ASP A N 1
ATOM 2196 C CA . ASP A 1 293 ? -0.825 4.857 -10.487 1.00 61.00 293 ASP A CA 1
ATOM 2197 C C . ASP A 1 293 ? 0.627 4.488 -10.166 1.00 61.00 293 ASP A C 1
ATOM 2199 O O . ASP A 1 293 ? 1.546 5.297 -10.346 1.00 61.00 293 ASP A O 1
ATOM 2203 N N . SER A 1 294 ? 0.827 3.269 -9.681 1.00 65.31 294 SER A N 1
ATOM 2204 C CA . SER A 1 294 ? 2.147 2.667 -9.553 1.00 65.31 294 SER A CA 1
ATOM 2205 C C . SER A 1 294 ? 2.528 1.985 -10.865 1.00 65.31 294 SER A C 1
ATOM 2207 O O . SER A 1 294 ? 1.700 1.358 -11.523 1.00 65.31 294 SER A O 1
ATOM 2209 N N . ILE A 1 295 ? 3.789 2.117 -11.276 1.00 68.44 295 ILE A N 1
ATOM 2210 C CA . ILE A 1 295 ? 4.290 1.435 -12.469 1.00 68.44 295 ILE A CA 1
ATOM 2211 C C . ILE A 1 295 ? 5.496 0.613 -12.086 1.00 68.44 295 ILE A C 1
ATOM 2213 O O . ILE A 1 295 ? 6.440 1.110 -11.469 1.00 68.44 295 ILE A O 1
ATOM 2217 N N . HIS A 1 296 ? 5.468 -0.643 -12.503 1.00 70.94 296 HIS A N 1
ATOM 2218 C CA . HIS A 1 296 ? 6.599 -1.528 -12.384 1.00 70.94 296 HIS A CA 1
ATOM 2219 C C . HIS A 1 296 ? 7.235 -1.750 -13.750 1.00 70.94 296 HIS A C 1
ATOM 2221 O O . HIS A 1 296 ? 6.587 -2.230 -14.678 1.00 70.94 296 HIS A O 1
ATOM 2227 N N . PHE A 1 297 ? 8.523 -1.433 -13.846 1.00 73.62 297 PHE A N 1
ATOM 2228 C CA . PHE A 1 297 ? 9.353 -1.841 -14.966 1.00 73.62 297 PHE A CA 1
ATOM 2229 C C . PHE A 1 297 ? 10.349 -2.876 -14.485 1.00 73.62 297 PHE A C 1
ATOM 2231 O O . PHE A 1 297 ? 10.988 -2.724 -13.442 1.00 73.62 297 PHE A O 1
ATOM 2238 N N . CYS A 1 298 ? 10.504 -3.900 -15.301 1.00 75.75 298 CYS A N 1
ATOM 2239 C CA . CYS A 1 298 ? 11.540 -4.887 -15.157 1.00 75.75 298 CYS A CA 1
ATOM 2240 C C . CYS A 1 298 ? 12.499 -4.738 -16.340 1.00 75.75 298 CYS A C 1
ATOM 2242 O O . CYS A 1 298 ? 12.062 -4.767 -17.489 1.00 75.75 298 CYS A O 1
ATOM 2244 N N . VAL A 1 299 ? 13.797 -4.603 -16.062 1.00 78.25 299 VAL A N 1
ATOM 2245 C CA . VAL A 1 299 ? 14.830 -4.577 -17.101 1.00 78.25 299 VAL A CA 1
ATOM 2246 C C . VAL A 1 299 ? 15.889 -5.615 -16.777 1.00 78.25 299 VAL A C 1
ATOM 2248 O O . VAL A 1 299 ? 16.399 -5.678 -15.658 1.00 78.25 299 VAL A O 1
ATOM 2251 N N . VAL A 1 300 ? 16.210 -6.433 -17.773 1.00 76.19 300 VAL A N 1
ATOM 2252 C CA . VAL A 1 300 ? 17.223 -7.481 -17.695 1.00 76.19 300 VAL A CA 1
ATOM 2253 C C . VAL A 1 300 ? 18.212 -7.264 -18.825 1.00 76.19 300 VAL A C 1
ATOM 2255 O O . VAL A 1 300 ? 17.810 -7.142 -19.978 1.00 76.19 300 VAL A O 1
ATOM 2258 N N . ALA A 1 301 ? 19.500 -7.235 -18.498 1.00 76.25 301 ALA A N 1
ATOM 2259 C CA . ALA A 1 301 ? 20.569 -7.106 -19.477 1.00 76.25 301 ALA A CA 1
ATOM 2260 C C . ALA A 1 301 ? 21.797 -7.922 -19.059 1.00 76.25 301 ALA A C 1
ATOM 2262 O O . ALA A 1 301 ? 21.908 -8.387 -17.924 1.00 76.25 301 ALA A O 1
ATOM 2263 N N . GLU A 1 302 ? 22.733 -8.093 -19.990 1.00 74.69 302 GLU A N 1
ATOM 2264 C CA . GLU A 1 302 ? 24.044 -8.720 -19.745 1.00 74.69 302 GLU A CA 1
ATOM 2265 C C . GLU A 1 302 ? 25.042 -7.778 -19.042 1.00 74.69 302 GLU A C 1
ATOM 2267 O O . GLU A 1 302 ? 26.176 -8.162 -18.757 1.00 74.69 302 GLU A O 1
ATOM 2272 N N . PHE A 1 303 ? 24.632 -6.539 -18.778 1.00 72.25 303 PHE A N 1
ATOM 2273 C CA . PHE A 1 303 ? 25.435 -5.459 -18.213 1.00 72.25 303 PHE A CA 1
ATOM 2274 C C . PHE A 1 303 ? 24.592 -4.618 -17.244 1.00 72.25 303 PHE A C 1
ATOM 2276 O O . PHE A 1 303 ? 23.366 -4.726 -17.213 1.00 72.25 303 PHE A O 1
ATOM 2283 N N . ASP A 1 304 ? 25.250 -3.767 -16.455 1.00 76.56 304 ASP A N 1
ATOM 2284 C CA . ASP A 1 304 ? 24.568 -2.867 -15.524 1.00 76.56 304 ASP A CA 1
ATOM 2285 C C . ASP A 1 304 ? 23.720 -1.840 -16.288 1.00 76.56 304 ASP A C 1
ATOM 2287 O O . ASP A 1 304 ? 24.228 -1.097 -17.132 1.00 76.56 304 ASP A O 1
ATOM 2291 N N . VAL A 1 305 ? 22.427 -1.771 -15.967 1.00 74.00 305 VAL A N 1
ATOM 2292 C CA . VAL A 1 305 ? 21.482 -0.841 -16.597 1.00 74.00 305 VAL A CA 1
ATOM 2293 C C . VAL A 1 305 ? 21.174 0.316 -15.659 1.00 74.00 305 VAL A C 1
ATOM 2295 O O . VAL A 1 305 ? 20.968 0.134 -14.461 1.00 74.00 305 VAL A O 1
ATOM 2298 N N . THR A 1 306 ? 21.094 1.521 -16.222 1.00 76.94 306 THR A N 1
ATOM 2299 C CA . THR A 1 306 ? 20.523 2.688 -15.543 1.00 76.94 306 THR A CA 1
ATOM 2300 C C . THR A 1 306 ? 19.202 3.045 -16.204 1.00 76.94 306 THR A C 1
ATOM 2302 O O . THR A 1 306 ? 19.180 3.407 -17.377 1.00 76.94 306 THR A O 1
ATOM 2305 N N . VAL A 1 307 ? 18.112 2.982 -15.442 1.00 78.50 307 VAL A N 1
ATOM 2306 C CA . VAL A 1 307 ? 16.797 3.462 -15.881 1.00 78.50 307 VAL A CA 1
ATOM 2307 C C . VAL A 1 307 ? 16.597 4.872 -15.344 1.00 78.50 307 VAL A C 1
ATOM 2309 O O . VAL A 1 307 ? 16.799 5.123 -14.155 1.00 78.50 307 VAL A O 1
ATOM 2312 N N . VAL A 1 308 ? 16.208 5.798 -16.219 1.00 77.12 308 VAL A N 1
ATOM 2313 C CA . VAL A 1 308 ? 15.890 7.177 -15.841 1.00 77.12 308 VAL A CA 1
ATOM 2314 C C . VAL A 1 308 ? 14.466 7.483 -16.272 1.00 77.12 308 VAL A C 1
ATOM 2316 O O . VAL A 1 308 ? 14.133 7.348 -17.446 1.00 77.12 308 VAL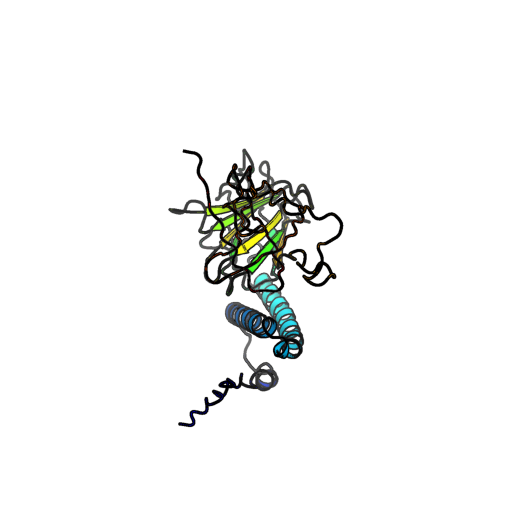 A O 1
ATOM 2319 N N . LEU A 1 309 ? 13.639 7.906 -15.317 1.00 79.25 309 LEU A N 1
ATOM 2320 C CA . LEU A 1 309 ? 12.274 8.336 -15.582 1.00 79.25 309 LEU A CA 1
ATOM 2321 C C . LEU A 1 309 ? 12.229 9.862 -15.711 1.00 79.25 309 LEU A C 1
ATOM 2323 O O . LEU A 1 309 ? 12.695 10.576 -14.822 1.00 79.25 309 LEU A O 1
ATOM 2327 N N . TYR A 1 310 ? 11.658 10.349 -16.811 1.00 75.88 310 TYR A N 1
ATOM 2328 C CA . TYR A 1 310 ? 11.425 11.770 -17.052 1.00 75.88 310 TYR A CA 1
ATOM 2329 C C . TYR A 1 310 ? 9.923 12.038 -17.117 1.00 75.88 310 TYR A C 1
ATOM 2331 O O . TYR A 1 310 ? 9.209 11.388 -17.876 1.00 75.88 310 TYR A O 1
ATOM 2339 N N . GLU A 1 311 ? 9.452 13.013 -16.344 1.00 72.44 311 GLU A N 1
ATOM 2340 C CA . GLU A 1 311 ? 8.080 13.506 -16.442 1.00 72.44 311 GLU A CA 1
ATOM 2341 C C . GLU A 1 311 ? 8.029 14.648 -17.466 1.00 72.44 311 GLU A C 1
ATOM 2343 O O . GLU A 1 311 ? 8.730 15.655 -17.331 1.00 72.44 311 GLU A O 1
ATOM 2348 N N . PHE A 1 312 ? 7.214 14.485 -18.509 1.00 63.31 312 PHE A N 1
ATOM 2349 C CA . PHE A 1 312 ? 6.966 15.524 -19.505 1.00 63.31 312 PHE A CA 1
ATOM 2350 C C . PHE A 1 312 ? 5.583 16.128 -19.274 1.00 63.31 312 PHE A C 1
ATOM 2352 O O . PHE A 1 312 ? 4.567 15.492 -19.547 1.00 63.31 312 PHE A O 1
ATOM 2359 N N . PHE A 1 313 ? 5.538 17.378 -18.817 1.00 52.09 313 PHE A N 1
ATOM 2360 C CA . PHE A 1 313 ? 4.306 18.162 -18.829 1.00 52.09 313 PHE A CA 1
ATOM 2361 C C . PHE A 1 313 ? 4.134 18.781 -20.222 1.00 52.09 313 PHE A C 1
ATOM 2363 O O . PHE A 1 313 ? 4.999 19.563 -20.633 1.00 52.09 313 PHE A O 1
ATOM 2370 N N . PRO A 1 314 ? 3.064 18.465 -20.975 1.00 50.94 314 PRO A N 1
ATOM 2371 C CA . PRO A 1 314 ? 2.730 19.256 -22.149 1.00 50.94 314 PRO A CA 1
ATOM 2372 C C . PRO A 1 314 ? 2.381 20.675 -21.675 1.00 50.94 314 PRO A C 1
ATOM 2374 O O . PRO A 1 314 ? 1.488 20.852 -20.846 1.00 50.94 314 PRO A O 1
ATOM 2377 N N . GLY A 1 315 ? 3.158 21.658 -22.139 1.00 39.03 315 GLY A N 1
ATOM 2378 C CA . GLY A 1 315 ? 2.924 23.084 -21.881 1.00 39.03 315 GLY A CA 1
ATOM 2379 C C . GLY A 1 315 ? 1.710 23.640 -22.611 1.00 39.03 315 GLY A C 1
ATOM 2380 O O . GLY A 1 315 ? 1.293 23.037 -23.627 1.00 39.03 315 GLY A O 1
#

pLDDT: mean 75.21, std 19.13, range [23.45, 98.19]

Solvent-accessible surface area (backbone atoms only — not comparable to full-atom values): 19181 Å² total; per-residue (Å²): 140,88,81,84,84,79,83,78,78,79,81,76,75,72,74,71,87,56,81,72,69,50,70,76,65,68,82,77,66,75,90,74,51,68,66,56,44,35,54,50,44,44,50,45,54,52,52,41,51,64,27,65,77,33,88,85,27,52,85,60,31,61,68,47,51,55,51,42,56,54,49,50,55,53,41,53,57,46,53,61,72,69,42,49,96,90,49,79,59,5,60,42,74,94,49,28,38,72,52,60,55,82,66,40,76,51,74,54,61,21,66,91,43,50,62,74,70,88,50,93,70,48,94,69,58,68,16,19,24,33,24,32,32,40,55,40,93,47,73,45,42,31,26,40,35,30,54,86,31,76,45,44,24,26,34,37,34,23,41,43,52,80,90,49,99,78,46,46,75,63,42,60,27,37,67,20,95,89,43,60,53,12,11,47,46,70,56,41,77,43,51,48,75,42,56,33,29,40,39,45,32,18,48,85,49,31,56,37,47,39,32,44,40,36,36,73,40,83,69,81,71,78,73,77,87,56,64,77,87,56,73,63,90,88,43,47,64,70,80,67,74,44,63,92,85,54,96,53,68,48,39,36,66,82,48,49,96,63,83,48,48,82,57,59,95,87,67,48,77,36,81,71,84,49,76,55,105,87,46,72,41,43,87,47,77,39,73,84,75,98,59,87,71,69,83,89,83,77,87,84,62,89,59,93,81,86,89,82,90,81,89,83,78,86,127

Mean predicted aligned error: 14.7 Å

Foldseek 3Di:
DDDDDDDDDDPPPPPDPVVPVCVVVPPDDDPAALVSLLVVLLVLQVLLVVLVVDPVSPVVNVVSVVVNVVSLVVNQVNLVVPADPLDSFFLFPVRAAEDSAPFDKDKDWQPPHADDADQVVAPPFRARKGKHKYAHQAKAWKKKWFAPFPAQKKKWKWQDGHPPPDIDTQDIFRQDPVHPSTDMAGGTIHHHRGMMMMMITHHPHDITMTMITMHGHPDDDPCPVDAQPDFRPPADEDDQPADPPDPDSQQAPNSDPPQAAEDDPPHHYHYDWDDDPVGGRDHHYDYDDPDNGHDDDDDDHPDDDDDDDDDDDDD

Nearest PDB structures (foldseek):
  8auw-assembly1_A  TM=4.163E-01  e=3.123E-02  Homo sapiens
  1yi9-assembly1_A  TM=4.468E-01  e=1.046E-01  Rattus norvegicus
  8auw-assembly1_B  TM=4.211E-01  e=6.070E-02  Homo sapiens
  5x7r-assembly1_A  TM=3.862E-01  e=1.253E-01  Paenibacillus sp. 598K
  8auk-assembly1_B  TM=4.173E-01  e=1.913E-01  Homo sapiens

Radius of gyration: 24.95 Å; Cα contacts (8 Å, |Δi|>4): 522; chains: 1; bounding box: 84×43×76 Å

Secondary structure (DSSP, 8-state):
---PPP-PPP------S-TTTSTTTGGGS-PPPHHHHHHHHHHHHHHHHHHHTSTTTHHHHHHHHHHHHHHHHHHHHHHHHTSBTTB-S-SSGGGPEEE-SSSEEEEEE-TT----S--TTSTT-----EEEEE--SS-EEEEEE-TT-SS-EEEEEEES-TTSSS-EEEEEESS-TTTTTS-EEEEEEE-TT--EEEEEEEGGG---EEEEEEEE--PPPS--SS-TTSPPTTPEEP-----TTSS-SS-GGGS-SSSSEE--TT--EE----EETTEE----EE---SSS---------SS------------